Protein AF-A0A4Q3HRL5-F1 (afdb_monomer)

pLDDT: mean 92.84, std 7.6, range [59.31, 98.62]

Mean predicted aligned error: 6.22 Å

Foldseek 3Di:
DVVVVVVVVLVVVLVVLQVLLVVLLVLLQPPPPDPNVVSNVRSVVSNVLSVVQNVCVVVVNHDPSVVVNVVVSVVSVVVVVVDDDDPDAQWDLQQRDDKDWDDDPQKIKIWQQWPWADPDPPDIHTDGDIDMDRNVQFDDKDWDWDDDPDDVDTWIKIWTAGNVGDIGIDGDDDGHHVVDDDDD

Structure (mmCIF, N/CA/C/O backbone):
data_AF-A0A4Q3HRL5-F1
#
_entry.id   AF-A0A4Q3HRL5-F1
#
loop_
_atom_site.group_PDB
_atom_site.id
_atom_site.type_symbol
_atom_site.label_atom_id
_atom_site.label_alt_id
_atom_site.label_comp_id
_atom_site.label_asym_id
_atom_site.label_entity_id
_atom_site.label_seq_id
_atom_site.pdbx_PDB_ins_code
_atom_site.Cartn_x
_atom_site.Cartn_y
_atom_site.Cartn_z
_atom_site.occupancy
_atom_site.B_iso_or_equiv
_atom_site.auth_seq_id
_atom_site.auth_comp_id
_atom_site.auth_asym_id
_atom_site.auth_atom_id
_atom_site.pdbx_PDB_model_num
ATOM 1 N N . MET A 1 1 ? 2.500 18.648 -43.634 1.00 63.16 1 MET A N 1
ATOM 2 C CA . MET A 1 1 ? 1.508 17.914 -42.810 1.00 63.16 1 MET A CA 1
ATOM 3 C C . MET A 1 1 ? 1.923 16.471 -42.494 1.00 63.16 1 MET A C 1
ATOM 5 O O . MET A 1 1 ? 2.157 16.192 -41.327 1.00 63.16 1 MET A O 1
ATOM 9 N N . ARG A 1 2 ? 2.128 15.567 -43.473 1.00 68.12 2 ARG A N 1
ATOM 10 C CA . ARG A 1 2 ? 2.515 14.156 -43.202 1.00 68.12 2 ARG A CA 1
ATOM 11 C C . ARG A 1 2 ? 3.782 13.967 -42.345 1.00 68.12 2 ARG A C 1
ATOM 13 O O . ARG A 1 2 ? 3.772 13.120 -41.462 1.00 68.12 2 ARG A O 1
ATOM 20 N N . ARG A 1 3 ? 4.847 14.752 -42.563 1.00 70.88 3 ARG A N 1
ATOM 21 C CA . ARG A 1 3 ? 6.105 14.654 -41.784 1.00 70.88 3 ARG A CA 1
ATOM 22 C C . ARG A 1 3 ? 5.944 15.070 -40.315 1.00 70.88 3 ARG A C 1
ATOM 24 O O . ARG A 1 3 ? 6.491 14.408 -39.444 1.00 70.88 3 ARG A O 1
ATOM 31 N N . ALA A 1 4 ? 5.147 16.107 -40.046 1.00 68.38 4 ALA A N 1
ATOM 32 C CA . ALA A 1 4 ? 4.846 16.556 -38.685 1.00 68.38 4 ALA A CA 1
ATOM 33 C C . ALA A 1 4 ? 4.028 15.508 -37.912 1.00 68.38 4 ALA A C 1
ATOM 35 O O . ALA A 1 4 ? 4.338 15.210 -36.766 1.00 68.38 4 ALA A O 1
ATOM 36 N N . PHE A 1 5 ? 3.049 14.878 -38.571 1.00 71.50 5 PHE A N 1
ATOM 37 C CA . PHE A 1 5 ? 2.271 13.784 -37.982 1.00 71.50 5 PHE A CA 1
ATOM 38 C C . PHE A 1 5 ? 3.138 12.559 -37.643 1.00 71.50 5 PHE A C 1
ATOM 40 O O . PHE A 1 5 ? 3.020 12.003 -36.558 1.00 71.50 5 PHE A O 1
ATOM 47 N N . HIS A 1 6 ? 4.056 12.170 -38.536 1.00 72.44 6 HIS A N 1
ATOM 48 C CA . HIS A 1 6 ? 4.990 11.068 -38.269 1.00 72.44 6 HIS A CA 1
ATOM 49 C C . HIS A 1 6 ? 5.932 11.374 -37.101 1.00 72.44 6 HIS A C 1
ATOM 51 O O . HIS A 1 6 ? 6.182 10.501 -36.276 1.00 72.44 6 HIS A O 1
ATOM 57 N N . PHE A 1 7 ? 6.435 12.607 -37.016 1.00 76.38 7 PHE A N 1
ATOM 58 C CA . PHE A 1 7 ? 7.296 13.032 -35.916 1.00 76.38 7 PHE A CA 1
ATOM 59 C C . PHE A 1 7 ? 6.556 12.976 -34.573 1.00 76.38 7 PHE A C 1
ATOM 61 O O . PHE A 1 7 ? 7.036 12.334 -33.646 1.00 76.38 7 PHE A O 1
ATOM 68 N N . LEU A 1 8 ? 5.347 13.542 -34.503 1.00 78.56 8 LEU A N 1
ATOM 69 C CA . LEU A 1 8 ? 4.506 13.500 -33.302 1.00 78.56 8 LEU A CA 1
ATOM 70 C C . LEU A 1 8 ? 4.170 12.065 -32.870 1.00 78.56 8 LEU A C 1
ATOM 72 O O . LEU A 1 8 ? 4.250 11.746 -31.685 1.00 78.56 8 LEU A O 1
ATOM 76 N N . ALA A 1 9 ? 3.847 11.184 -33.820 1.00 78.44 9 ALA A N 1
ATOM 77 C CA . ALA A 1 9 ? 3.570 9.779 -33.529 1.00 78.44 9 ALA A CA 1
ATOM 78 C C . ALA A 1 9 ? 4.799 9.053 -32.950 1.00 78.44 9 ALA A C 1
ATOM 80 O O . ALA A 1 9 ? 4.678 8.320 -31.970 1.00 78.44 9 ALA A O 1
ATOM 81 N N . LEU A 1 10 ? 5.992 9.288 -33.508 1.00 83.00 10 LEU A N 1
ATOM 82 C CA . LEU A 1 10 ? 7.240 8.713 -32.995 1.00 83.00 10 LEU A CA 1
ATOM 83 C C . LEU A 1 10 ? 7.589 9.243 -31.599 1.00 83.00 10 LEU A C 1
ATOM 85 O O . LEU A 1 10 ? 8.007 8.463 -30.744 1.00 83.00 10 LEU A O 1
ATOM 89 N N . THR A 1 11 ? 7.370 10.535 -31.344 1.00 86.44 11 THR A N 1
ATOM 90 C CA . THR A 1 11 ? 7.542 11.129 -30.011 1.00 86.44 11 THR A CA 1
ATOM 91 C C . THR A 1 11 ? 6.596 10.495 -28.992 1.00 86.44 11 THR A C 1
ATOM 93 O O . THR A 1 11 ? 7.030 10.144 -27.898 1.00 86.44 11 THR A O 1
ATOM 96 N N . GLY A 1 12 ? 5.328 10.278 -29.352 1.00 88.69 12 GLY A N 1
ATOM 97 C CA . GLY A 1 12 ? 4.366 9.593 -28.487 1.00 88.69 12 GLY A CA 1
ATOM 98 C C . GLY A 1 12 ? 4.799 8.166 -28.142 1.00 88.69 12 GLY A C 1
ATOM 99 O O . GLY A 1 12 ? 4.828 7.796 -26.970 1.00 88.69 12 GLY A O 1
ATOM 100 N N . VAL A 1 13 ? 5.219 7.384 -29.142 1.00 88.31 13 VAL A N 1
ATOM 101 C CA . VAL A 1 13 ? 5.727 6.015 -28.933 1.00 88.31 13 VAL A CA 1
ATOM 102 C C . VAL A 1 13 ? 6.962 6.008 -28.029 1.00 88.31 13 VAL A C 1
ATOM 104 O O . VAL A 1 13 ? 7.056 5.173 -27.131 1.00 88.31 13 VAL A O 1
ATOM 107 N N . PHE A 1 14 ? 7.886 6.953 -28.220 1.00 92.75 14 PHE A N 1
ATOM 108 C CA . PHE A 1 14 ? 9.061 7.101 -27.363 1.00 92.75 14 PHE A CA 1
ATOM 109 C C . PHE A 1 14 ? 8.678 7.357 -25.901 1.00 92.75 14 PHE A C 1
ATOM 111 O O . PHE A 1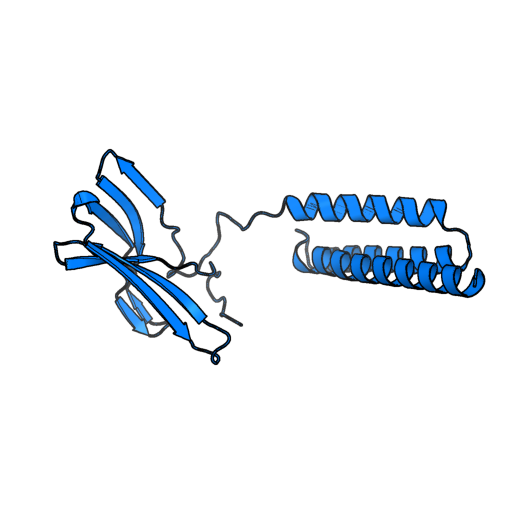 14 ? 9.176 6.665 -25.014 1.00 92.75 14 PHE A O 1
ATOM 118 N N . ILE A 1 15 ? 7.768 8.305 -25.650 1.00 95.06 15 ILE A N 1
ATOM 119 C CA . ILE A 1 15 ? 7.309 8.638 -24.295 1.00 95.06 15 ILE A CA 1
ATOM 120 C C . ILE A 1 15 ? 6.662 7.418 -23.637 1.00 95.06 15 ILE A C 1
ATOM 122 O O . ILE A 1 15 ? 6.969 7.112 -22.488 1.00 95.06 15 ILE A O 1
ATOM 126 N N . VAL A 1 16 ? 5.818 6.683 -24.364 1.00 96.00 16 VAL A N 1
ATOM 127 C CA . VAL A 1 16 ? 5.172 5.473 -23.837 1.00 96.00 16 VAL A CA 1
ATOM 128 C C . VAL A 1 16 ? 6.206 4.414 -23.461 1.00 96.00 16 VAL A C 1
ATOM 130 O O . VAL A 1 16 ? 6.163 3.903 -22.344 1.00 96.00 16 VAL A O 1
ATOM 133 N N . ILE A 1 17 ? 7.165 4.107 -24.343 1.00 96.19 17 ILE A N 1
ATOM 134 C CA . ILE A 1 17 ? 8.214 3.119 -24.042 1.00 96.19 17 ILE A CA 1
ATOM 135 C C . ILE A 1 17 ? 9.037 3.567 -22.832 1.00 96.19 17 ILE A C 1
ATOM 137 O O . ILE A 1 17 ? 9.334 2.742 -21.969 1.00 96.19 17 ILE A O 1
ATOM 141 N N . LEU A 1 18 ? 9.377 4.855 -22.734 1.00 97.06 18 LEU A N 1
ATOM 142 C CA . LEU A 1 18 ? 10.141 5.401 -21.614 1.00 97.06 18 LEU A CA 1
ATOM 143 C C . LEU A 1 18 ? 9.385 5.268 -20.287 1.00 97.06 18 LEU A C 1
ATOM 145 O O . LEU A 1 18 ? 9.947 4.754 -19.322 1.00 97.06 18 LEU A O 1
ATOM 149 N N . LEU A 1 19 ? 8.115 5.681 -20.244 1.00 98.12 19 LEU A N 1
ATOM 150 C CA . LEU A 1 19 ? 7.283 5.603 -19.040 1.00 98.12 19 LEU A CA 1
ATOM 151 C C . LEU A 1 19 ? 7.060 4.155 -18.601 1.00 98.12 19 LEU A C 1
ATOM 153 O O . LEU A 1 19 ? 7.203 3.846 -17.420 1.00 98.12 19 LEU A O 1
ATOM 157 N N . VAL A 1 20 ? 6.772 3.257 -19.546 1.00 98.25 20 VAL A N 1
ATOM 158 C CA . VAL A 1 20 ? 6.599 1.828 -19.258 1.00 98.25 20 VAL A CA 1
ATOM 159 C C . VAL A 1 20 ? 7.907 1.209 -18.770 1.00 98.25 20 VAL A C 1
ATOM 161 O O . VAL A 1 20 ? 7.899 0.478 -17.786 1.00 98.25 20 VAL A O 1
ATOM 164 N N . SER A 1 21 ? 9.040 1.538 -19.397 1.00 98.31 21 SER A N 1
ATOM 165 C CA . SER A 1 21 ? 10.354 1.042 -18.965 1.00 98.31 21 SER A CA 1
ATOM 166 C C . SER A 1 21 ? 10.690 1.514 -17.556 1.00 98.31 21 SER A C 1
ATOM 168 O O . SER A 1 21 ? 11.083 0.704 -16.721 1.00 98.31 21 SER A O 1
ATOM 170 N N . ALA A 1 22 ? 10.484 2.803 -17.271 1.00 98.44 22 ALA A N 1
ATOM 171 C CA . ALA A 1 22 ? 10.710 3.368 -15.948 1.00 98.44 22 ALA A CA 1
ATOM 172 C C . ALA A 1 22 ? 9.821 2.689 -14.898 1.00 98.44 22 ALA A C 1
ATOM 174 O O . ALA A 1 22 ? 10.322 2.219 -13.877 1.00 98.44 22 ALA A O 1
ATOM 175 N N . TRP A 1 23 ? 8.520 2.568 -15.173 1.00 98.62 23 TRP A N 1
ATOM 176 C CA . TRP A 1 23 ? 7.578 1.921 -14.265 1.00 98.62 23 TRP A CA 1
ATOM 177 C C . TRP A 1 23 ? 7.936 0.451 -14.013 1.00 98.62 23 TRP A C 1
ATOM 179 O O . TRP A 1 23 ? 8.029 0.035 -12.860 1.00 98.62 23 TRP A O 1
ATOM 189 N N . SER A 1 24 ? 8.210 -0.331 -15.061 1.00 98.62 24 SER A N 1
ATOM 190 C CA . SER A 1 24 ? 8.551 -1.752 -14.934 1.00 98.62 24 SER A CA 1
ATOM 191 C C . SER A 1 24 ? 9.885 -1.978 -14.225 1.00 98.62 24 SER A C 1
ATOM 193 O O . SER A 1 24 ? 9.976 -2.858 -13.370 1.00 98.62 24 SER A O 1
ATOM 195 N N . SER A 1 25 ? 10.911 -1.173 -14.509 1.00 98.44 25 SER A N 1
ATOM 196 C CA . SER A 1 25 ? 12.190 -1.248 -13.795 1.00 98.44 25 SER A CA 1
ATOM 197 C C . SER A 1 25 ? 12.032 -0.928 -12.308 1.00 98.44 25 SER A C 1
ATOM 199 O O . SER A 1 25 ? 12.570 -1.655 -11.473 1.00 98.44 25 SER A O 1
ATOM 201 N N . LEU A 1 26 ? 11.252 0.100 -11.953 1.00 98.31 26 LEU A N 1
ATOM 202 C CA . LEU A 1 26 ? 10.965 0.431 -10.553 1.00 98.31 26 LEU A CA 1
ATOM 203 C C . LEU A 1 26 ? 10.134 -0.663 -9.870 1.00 98.31 26 LEU A C 1
ATOM 205 O O . LEU A 1 26 ? 10.431 -1.045 -8.737 1.00 98.31 26 LEU A O 1
ATOM 209 N N . ALA A 1 27 ? 9.141 -1.221 -10.563 1.00 97.94 27 ALA A N 1
ATOM 210 C CA . ALA A 1 27 ? 8.343 -2.334 -10.062 1.00 97.94 27 ALA A CA 1
ATOM 211 C C . ALA A 1 27 ? 9.223 -3.542 -9.698 1.00 97.94 27 ALA A C 1
ATOM 213 O O . ALA A 1 27 ? 9.118 -4.082 -8.594 1.00 97.94 27 ALA A O 1
ATOM 214 N N . LEU A 1 28 ? 10.144 -3.919 -10.591 1.00 98.19 28 LEU A N 1
ATOM 215 C CA . LEU A 1 28 ? 11.098 -5.005 -10.365 1.00 98.19 28 LEU A CA 1
ATOM 216 C C . LEU A 1 28 ? 12.082 -4.677 -9.229 1.00 98.19 28 LEU A C 1
ATOM 218 O O . LEU A 1 28 ? 12.322 -5.516 -8.364 1.00 98.19 28 LEU A O 1
ATOM 222 N N . TRP A 1 29 ? 12.605 -3.452 -9.171 1.00 98.06 29 TRP A N 1
ATOM 223 C CA . TRP A 1 29 ? 13.524 -3.026 -8.112 1.00 98.06 29 TRP A CA 1
ATOM 224 C C . TRP A 1 29 ? 12.905 -3.131 -6.708 1.00 98.06 29 TRP A C 1
ATOM 226 O O . TRP A 1 29 ? 13.512 -3.686 -5.788 1.00 98.06 29 TRP A O 1
ATOM 236 N N . TYR A 1 30 ? 11.678 -2.633 -6.536 1.00 95.25 30 TYR A N 1
ATOM 237 C CA . TYR A 1 30 ? 11.054 -2.540 -5.215 1.00 95.25 30 TYR A CA 1
ATOM 238 C C . TYR A 1 30 ? 10.310 -3.806 -4.783 1.00 95.25 30 TYR A C 1
ATOM 240 O O . TYR A 1 30 ? 10.284 -4.109 -3.587 1.00 95.25 30 TYR A O 1
ATOM 248 N N . ARG A 1 31 ? 9.688 -4.541 -5.715 1.00 95.44 31 ARG A N 1
ATOM 249 C CA . ARG A 1 31 ? 8.727 -5.606 -5.373 1.00 95.44 31 ARG A CA 1
ATOM 250 C C . ARG A 1 31 ? 9.147 -7.013 -5.773 1.00 95.44 31 ARG A C 1
ATOM 252 O O . ARG A 1 31 ? 8.546 -7.957 -5.265 1.00 95.44 31 ARG A O 1
ATOM 259 N N . LEU A 1 32 ? 10.160 -7.188 -6.624 1.00 96.12 32 LEU A N 1
ATOM 260 C CA . LEU A 1 32 ? 10.570 -8.526 -7.052 1.00 96.12 32 LEU A CA 1
ATOM 261 C C . LEU A 1 32 ? 11.060 -9.346 -5.841 1.00 96.12 32 LEU A C 1
ATOM 263 O O . LEU A 1 32 ? 11.925 -8.867 -5.103 1.00 96.12 32 LEU A O 1
ATOM 267 N N . PRO A 1 33 ? 10.544 -10.569 -5.603 1.00 93.75 33 PRO A N 1
ATOM 268 C CA . PRO A 1 33 ? 10.824 -11.352 -4.398 1.00 93.75 33 PRO A CA 1
ATOM 269 C C . PRO A 1 33 ? 12.186 -12.065 -4.469 1.00 93.75 33 PRO A C 1
ATOM 271 O O . PRO A 1 33 ? 12.294 -13.266 -4.256 1.00 93.75 33 PRO A O 1
ATOM 274 N N . LEU A 1 34 ? 13.241 -11.316 -4.784 1.00 95.88 34 LEU A N 1
ATOM 275 C CA . LEU A 1 34 ? 14.623 -11.788 -4.872 1.00 95.88 34 LEU A CA 1
ATOM 276 C C . LEU A 1 34 ? 15.549 -10.939 -3.982 1.00 95.88 34 LEU A C 1
ATOM 278 O O . LEU A 1 34 ? 15.133 -9.877 -3.510 1.00 95.88 34 LEU A O 1
ATOM 282 N N . PRO A 1 35 ? 16.801 -11.358 -3.737 1.00 96.75 35 PRO A N 1
ATOM 283 C CA . PRO A 1 35 ? 17.809 -10.514 -3.099 1.00 96.75 35 PRO A CA 1
ATOM 284 C C . PRO A 1 35 ? 18.121 -9.255 -3.920 1.00 96.75 35 PRO A C 1
ATOM 286 O O . PRO A 1 35 ? 17.957 -9.244 -5.142 1.00 96.75 35 PRO A O 1
ATOM 289 N N . LEU A 1 36 ? 18.621 -8.208 -3.257 1.00 96.50 36 LEU A N 1
ATOM 290 C CA . LEU A 1 36 ? 18.880 -6.897 -3.868 1.00 96.50 36 LEU A CA 1
ATOM 291 C C . LEU A 1 36 ? 19.696 -6.955 -5.183 1.00 96.50 36 LEU A C 1
ATOM 293 O O . LEU A 1 36 ? 19.261 -6.325 -6.148 1.00 96.50 36 LEU A O 1
ATOM 297 N N . PRO A 1 37 ? 20.796 -7.735 -5.299 1.00 97.75 37 PRO A N 1
ATOM 298 C CA . PRO A 1 37 ? 21.560 -7.803 -6.549 1.00 97.75 37 PRO A CA 1
ATOM 299 C C . PRO A 1 37 ? 20.739 -8.341 -7.725 1.00 97.75 37 PRO A C 1
ATOM 301 O O . PRO A 1 37 ? 20.819 -7.819 -8.832 1.00 97.75 37 PRO A O 1
ATOM 304 N N . ALA A 1 38 ? 19.896 -9.346 -7.486 1.00 97.56 38 ALA A N 1
ATOM 305 C CA . ALA A 1 38 ? 19.045 -9.903 -8.529 1.00 97.56 38 ALA A CA 1
ATOM 306 C C . ALA A 1 38 ? 17.985 -8.888 -8.982 1.00 97.56 38 ALA A C 1
ATOM 308 O O . ALA A 1 38 ? 17.772 -8.725 -10.182 1.00 97.56 38 ALA A O 1
ATOM 309 N N . ARG A 1 39 ? 17.374 -8.137 -8.052 1.00 98.06 39 ARG A N 1
ATOM 310 C CA . ARG A 1 39 ? 16.434 -7.056 -8.410 1.00 98.06 39 ARG A CA 1
ATOM 311 C C . ARG A 1 39 ? 17.095 -5.993 -9.282 1.00 98.06 39 ARG A C 1
ATOM 313 O O . ARG A 1 39 ? 16.490 -5.560 -10.259 1.00 98.06 39 ARG A O 1
ATOM 320 N N . ALA A 1 40 ? 18.336 -5.621 -8.958 1.00 97.94 40 ALA A N 1
ATOM 321 C CA . ALA A 1 40 ? 19.137 -4.686 -9.746 1.00 97.94 40 ALA A CA 1
ATOM 322 C C . ALA A 1 40 ? 19.293 -5.161 -11.194 1.00 97.94 40 ALA A C 1
ATOM 324 O O . ALA A 1 40 ? 19.026 -4.406 -12.127 1.00 97.94 40 ALA A O 1
ATOM 325 N N . VAL A 1 41 ? 19.669 -6.431 -11.371 1.00 98.38 41 VAL A N 1
ATOM 326 C CA . VAL A 1 41 ? 19.855 -7.045 -12.689 1.00 98.38 41 VAL A CA 1
ATOM 327 C C . VAL A 1 41 ? 18.553 -7.027 -13.486 1.00 98.38 41 VAL A C 1
ATOM 329 O O . VAL A 1 41 ? 18.548 -6.539 -14.611 1.00 98.38 41 VAL A O 1
ATOM 332 N N . PHE A 1 42 ? 17.434 -7.486 -12.919 1.00 98.38 42 PHE A N 1
ATOM 333 C CA . PHE A 1 42 ? 16.151 -7.494 -13.633 1.00 98.38 42 PHE A CA 1
ATOM 334 C C . PHE A 1 42 ? 15.660 -6.085 -13.989 1.00 98.38 42 PHE A C 1
ATOM 336 O O . PHE A 1 42 ? 15.198 -5.865 -15.110 1.00 98.38 42 PHE A O 1
ATOM 343 N N . ALA A 1 43 ? 15.803 -5.118 -13.079 1.00 98.38 43 ALA A N 1
ATOM 344 C CA . ALA A 1 43 ? 15.459 -3.727 -13.354 1.00 98.38 43 ALA A CA 1
ATOM 345 C C . ALA A 1 43 ? 16.320 -3.145 -14.491 1.00 98.38 43 ALA A C 1
ATOM 347 O O . ALA A 1 43 ? 15.782 -2.502 -15.397 1.00 98.38 43 ALA A O 1
ATOM 348 N N . ALA A 1 44 ? 17.630 -3.413 -14.481 1.00 98.38 44 ALA A N 1
ATOM 349 C CA . ALA A 1 44 ? 18.565 -2.968 -15.512 1.00 98.38 44 ALA A CA 1
ATOM 350 C C . ALA A 1 44 ? 18.307 -3.636 -16.870 1.00 98.38 44 ALA A C 1
ATOM 352 O O . ALA A 1 44 ? 18.338 -2.960 -17.896 1.00 98.38 44 ALA A O 1
ATOM 353 N N . LEU A 1 45 ? 18.000 -4.937 -16.891 1.00 98.50 45 LEU A N 1
ATOM 354 C CA . LEU A 1 45 ? 17.646 -5.666 -18.111 1.00 98.50 45 LEU A CA 1
ATOM 355 C C . LEU A 1 45 ? 16.382 -5.095 -18.759 1.00 98.50 45 LEU A C 1
ATOM 357 O O . LEU A 1 45 ? 16.357 -4.899 -19.973 1.00 98.50 45 LEU A O 1
ATOM 361 N N . PHE A 1 46 ? 15.355 -4.773 -17.966 1.00 98.56 46 PHE A N 1
ATOM 362 C CA . PHE A 1 46 ? 14.138 -4.162 -18.501 1.00 98.56 46 PHE A CA 1
ATOM 363 C C . PHE A 1 46 ? 14.400 -2.745 -19.040 1.00 98.56 46 PHE A C 1
ATOM 365 O O . PHE A 1 46 ? 13.930 -2.397 -20.124 1.00 98.56 46 PHE A O 1
ATOM 372 N N . ALA A 1 47 ? 15.218 -1.946 -18.346 1.00 98.38 47 ALA A N 1
ATOM 373 C CA . ALA A 1 47 ? 15.623 -0.625 -18.827 1.00 98.38 47 ALA A CA 1
ATOM 374 C C . ALA A 1 47 ? 16.416 -0.717 -20.143 1.00 98.38 47 ALA A C 1
ATOM 376 O O . ALA A 1 47 ? 16.137 0.015 -21.095 1.00 98.38 47 ALA A O 1
ATOM 377 N N . ALA A 1 48 ? 17.361 -1.659 -20.231 1.00 98.44 48 ALA A N 1
ATOM 378 C CA . ALA A 1 48 ? 18.135 -1.923 -21.441 1.00 98.44 48 ALA A CA 1
ATOM 379 C C . ALA A 1 48 ? 17.241 -2.377 -22.606 1.00 98.44 48 ALA A C 1
ATOM 381 O O . ALA A 1 48 ? 17.436 -1.926 -23.735 1.00 98.44 48 ALA A O 1
ATOM 382 N N . LEU A 1 49 ? 16.221 -3.200 -22.336 1.00 98.31 49 LEU A N 1
ATOM 383 C CA . LEU A 1 49 ? 15.211 -3.590 -23.322 1.00 98.31 49 LEU A CA 1
ATOM 384 C C . LEU A 1 49 ? 14.427 -2.372 -23.841 1.00 98.31 49 LEU A C 1
ATOM 386 O O . LEU A 1 49 ? 14.204 -2.256 -25.049 1.00 98.31 49 LEU A O 1
ATOM 390 N N . GLY A 1 50 ? 14.061 -1.438 -22.961 1.00 97.56 50 GLY A N 1
ATOM 391 C CA . GLY A 1 50 ? 13.436 -0.165 -23.331 1.00 97.56 50 GLY A CA 1
ATOM 392 C C . GLY A 1 50 ? 14.309 0.676 -24.265 1.00 97.56 50 GLY A C 1
ATOM 393 O O . GLY A 1 50 ? 13.867 1.070 -25.347 1.00 97.56 50 GLY A O 1
ATOM 394 N N . VAL A 1 51 ? 15.580 0.882 -23.897 1.00 97.50 51 VAL A N 1
ATOM 395 C CA . VAL A 1 51 ? 16.563 1.612 -24.721 1.00 97.50 51 VAL A CA 1
ATOM 396 C C . VAL A 1 51 ? 16.752 0.935 -26.078 1.00 97.50 51 VAL A C 1
ATOM 398 O O . VAL A 1 51 ? 16.702 1.596 -27.118 1.00 97.50 51 VAL A O 1
ATOM 401 N N . TRP A 1 52 ? 16.918 -0.388 -26.094 1.00 97.31 52 TRP A N 1
ATOM 402 C CA . TRP A 1 52 ? 17.052 -1.160 -27.327 1.00 97.31 52 TRP A CA 1
ATOM 403 C C . TRP A 1 52 ? 15.822 -1.024 -28.233 1.00 97.31 52 TRP A C 1
ATOM 405 O O . TRP A 1 52 ? 15.965 -0.858 -29.449 1.00 97.31 52 TRP A O 1
ATOM 415 N N . THR A 1 53 ? 14.620 -1.025 -27.654 1.00 96.81 53 THR A N 1
ATOM 416 C CA . THR A 1 53 ? 13.362 -0.846 -28.392 1.00 96.81 53 THR A CA 1
ATOM 417 C C . THR A 1 53 ? 13.287 0.547 -29.010 1.00 96.81 53 THR A C 1
ATOM 419 O O . THR A 1 53 ? 13.036 0.665 -30.210 1.00 96.81 53 THR A O 1
ATOM 422 N N . ILE A 1 54 ? 13.598 1.597 -28.243 1.00 94.94 54 ILE A N 1
ATOM 423 C CA . ILE A 1 54 ? 13.651 2.986 -28.729 1.00 94.94 54 ILE A CA 1
ATOM 424 C C . ILE A 1 54 ? 14.619 3.118 -29.907 1.00 94.94 54 ILE A C 1
ATOM 426 O O . ILE A 1 54 ? 14.245 3.600 -30.978 1.00 94.94 54 ILE A O 1
ATOM 430 N N . VAL A 1 55 ? 15.859 2.654 -29.734 1.00 94.81 55 VAL A N 1
ATOM 431 C CA . VAL A 1 55 ? 16.895 2.736 -30.771 1.00 94.81 55 VAL A CA 1
ATOM 432 C C . VAL A 1 55 ? 16.464 1.986 -32.033 1.00 94.81 55 VAL A C 1
ATOM 434 O O . VAL A 1 55 ? 16.701 2.452 -33.149 1.00 94.81 55 VAL A O 1
ATOM 437 N N . SER A 1 56 ? 15.798 0.843 -31.882 1.00 93.88 56 SER A N 1
ATOM 438 C CA . SER A 1 56 ? 15.326 0.046 -33.015 1.00 93.88 56 SER A CA 1
ATOM 439 C C . SER A 1 56 ? 14.155 0.692 -33.760 1.00 93.88 56 SER A C 1
ATOM 441 O O . SER A 1 56 ? 14.110 0.623 -34.990 1.00 93.88 56 SER A O 1
ATOM 443 N N . VAL A 1 57 ? 13.244 1.362 -33.046 1.00 91.19 57 VAL A N 1
ATOM 444 C CA . VAL A 1 57 ? 12.150 2.150 -33.640 1.00 91.19 57 VAL A CA 1
ATOM 445 C C . VAL A 1 57 ? 12.715 3.315 -34.456 1.00 91.19 57 VAL A C 1
ATOM 447 O O . VAL A 1 57 ? 12.321 3.488 -35.609 1.00 91.19 57 VAL A O 1
ATOM 450 N N . ILE A 1 58 ? 13.700 4.045 -33.915 1.00 89.19 58 ILE A N 1
ATOM 451 C CA . ILE A 1 58 ? 14.398 5.136 -34.622 1.00 89.19 58 ILE A CA 1
ATOM 452 C C . ILE A 1 58 ? 15.106 4.614 -35.882 1.00 89.19 58 ILE A C 1
ATOM 454 O O . ILE A 1 58 ? 15.096 5.270 -36.919 1.00 89.19 58 ILE A O 1
ATOM 458 N N . ARG A 1 59 ? 15.677 3.404 -35.830 1.00 90.88 59 ARG A N 1
ATOM 459 C CA . ARG A 1 59 ? 16.320 2.736 -36.978 1.00 90.88 59 ARG A CA 1
ATOM 460 C C . ARG A 1 59 ? 15.344 2.032 -37.929 1.00 90.88 59 ARG A C 1
ATOM 462 O O . ARG A 1 59 ? 15.779 1.236 -38.758 1.00 90.88 59 ARG A O 1
ATOM 469 N N . HIS A 1 60 ? 14.039 2.284 -37.810 1.00 86.75 60 HIS A N 1
ATOM 470 C CA . HIS A 1 60 ? 12.976 1.687 -38.628 1.00 86.75 60 HIS A CA 1
ATOM 471 C C . HIS A 1 60 ? 12.873 0.145 -38.564 1.00 86.75 60 HIS A C 1
ATOM 473 O O . HIS A 1 60 ? 12.206 -0.469 -39.397 1.00 86.75 60 HIS A O 1
ATOM 479 N N . ARG A 1 61 ? 13.460 -0.504 -37.547 1.00 89.69 61 ARG A N 1
ATOM 480 C CA . ARG A 1 61 ? 13.394 -1.959 -37.296 1.00 89.69 61 ARG A CA 1
ATOM 481 C C . ARG A 1 61 ? 12.474 -2.270 -36.113 1.00 89.69 61 ARG A C 1
ATOM 483 O O . ARG A 1 61 ? 12.893 -2.862 -35.127 1.00 89.69 61 ARG A O 1
ATOM 490 N N . TRP A 1 62 ? 11.220 -1.833 -36.192 1.00 86.44 62 TRP A N 1
ATOM 491 C CA . TRP A 1 62 ? 10.339 -1.749 -35.022 1.00 86.44 62 TRP A CA 1
ATOM 492 C C . TRP A 1 62 ? 9.645 -3.064 -34.635 1.00 86.44 62 TRP A C 1
ATOM 494 O O . TRP A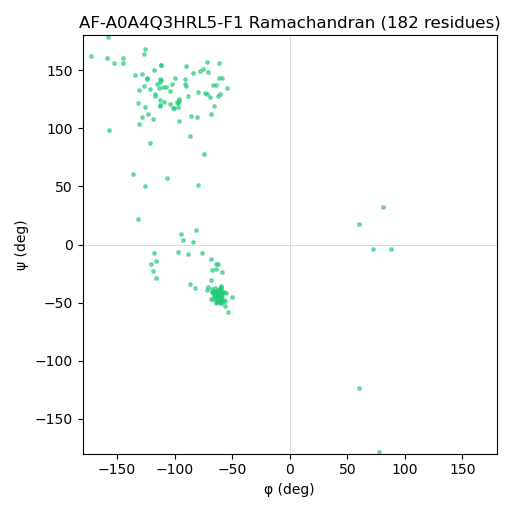 1 62 ? 9.535 -3.341 -33.449 1.00 86.44 62 TRP A O 1
ATOM 504 N N . ARG A 1 63 ? 9.227 -3.896 -35.602 1.0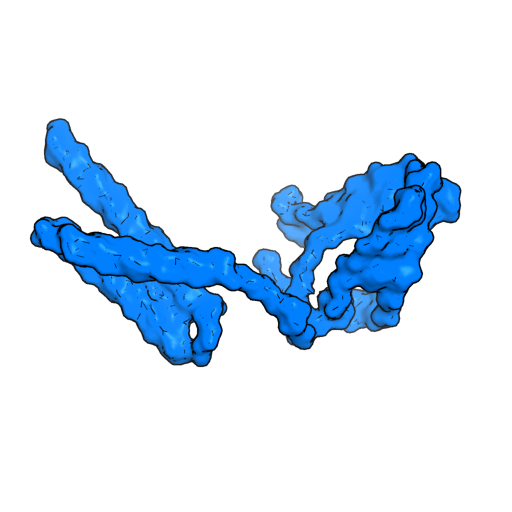0 90.25 63 ARG A N 1
ATOM 505 C CA . ARG A 1 63 ? 8.286 -5.018 -35.375 1.00 90.25 63 ARG A CA 1
ATOM 506 C C . ARG A 1 63 ? 8.702 -5.991 -34.266 1.00 90.25 63 ARG A C 1
ATOM 508 O O . ARG A 1 63 ? 7.943 -6.208 -33.326 1.00 90.25 63 ARG A O 1
ATOM 515 N N . ALA A 1 64 ? 9.889 -6.590 -34.388 1.00 93.50 64 ALA A N 1
ATOM 516 C CA . ALA A 1 64 ? 10.353 -7.582 -33.418 1.00 93.50 64 ALA A CA 1
ATOM 517 C C . ALA A 1 64 ? 10.661 -6.953 -32.042 1.00 93.50 64 ALA A C 1
ATOM 519 O O . ALA A 1 64 ? 10.140 -7.461 -31.051 1.00 93.50 64 ALA A O 1
ATOM 520 N N . PRO A 1 65 ? 11.398 -5.826 -31.947 1.00 93.31 65 PRO A N 1
ATOM 521 C CA . PRO A 1 65 ? 11.658 -5.172 -30.665 1.00 93.31 65 PRO A CA 1
ATOM 522 C C . PRO A 1 65 ? 10.403 -4.740 -29.914 1.00 93.31 65 PRO A C 1
ATOM 524 O O . PRO A 1 65 ? 10.290 -5.017 -28.724 1.00 93.31 65 PRO A O 1
ATOM 527 N N . THR A 1 66 ? 9.427 -4.135 -30.601 1.00 93.75 66 THR A N 1
ATOM 528 C CA . THR A 1 66 ? 8.166 -3.750 -29.955 1.00 93.75 66 THR A CA 1
ATOM 529 C C . THR A 1 66 ? 7.384 -4.970 -29.484 1.00 93.7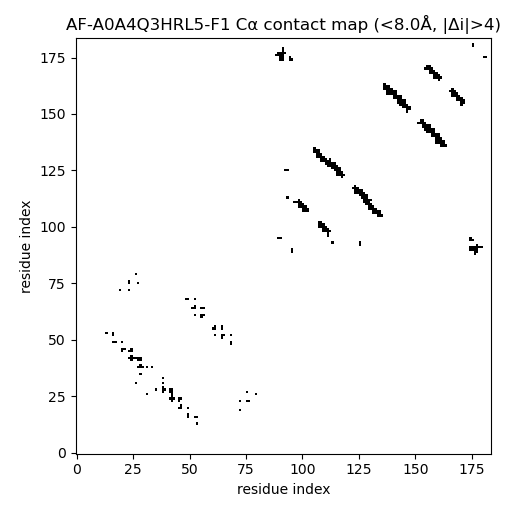5 66 THR A C 1
ATOM 531 O O . THR A 1 66 ? 6.816 -4.929 -28.403 1.00 93.75 66 THR A O 1
ATOM 534 N N . GLY A 1 67 ? 7.398 -6.074 -30.240 1.00 96.12 67 GLY A N 1
ATOM 535 C CA . GLY A 1 67 ? 6.761 -7.325 -29.821 1.00 96.12 67 GLY A CA 1
ATOM 536 C C . GLY A 1 67 ? 7.384 -7.906 -28.549 1.00 96.12 67 GLY A C 1
ATOM 537 O O . GLY A 1 67 ? 6.668 -8.202 -27.596 1.00 96.12 67 GLY A O 1
ATOM 538 N N . VAL A 1 68 ? 8.718 -8.005 -28.499 1.00 97.56 68 VAL A N 1
ATOM 539 C CA . VAL A 1 68 ? 9.445 -8.489 -27.310 1.00 97.56 68 VAL A CA 1
ATOM 540 C C . VAL A 1 68 ? 9.189 -7.581 -26.107 1.00 97.56 68 VAL A C 1
ATOM 542 O O . VAL A 1 68 ? 8.888 -8.078 -25.024 1.00 97.56 68 VAL A O 1
ATOM 545 N N . PHE A 1 69 ? 9.250 -6.261 -26.299 1.00 98.06 69 PHE A N 1
ATOM 546 C CA . PHE A 1 69 ? 8.957 -5.285 -25.251 1.00 98.06 69 PHE A CA 1
ATOM 547 C C . PHE A 1 69 ? 7.531 -5.431 -24.712 1.00 98.06 69 PHE A C 1
ATOM 549 O O . PHE A 1 69 ? 7.338 -5.500 -23.502 1.00 98.06 69 PHE A O 1
ATOM 556 N N . SER A 1 70 ? 6.533 -5.531 -25.594 1.00 97.50 70 SER A N 1
ATOM 557 C CA . SER A 1 70 ? 5.132 -5.695 -25.202 1.00 97.50 70 SER A CA 1
ATOM 558 C C . SER A 1 70 ? 4.889 -6.991 -24.432 1.00 97.50 70 SER A C 1
ATOM 560 O O . SER A 1 70 ? 4.174 -6.967 -23.435 1.00 97.50 70 SER A O 1
ATOM 562 N N . VAL A 1 71 ? 5.503 -8.106 -24.843 1.00 98.38 71 VAL A N 1
ATOM 563 C CA . VAL A 1 71 ? 5.399 -9.382 -24.116 1.00 98.38 71 VAL A CA 1
ATOM 564 C C . VAL A 1 71 ? 6.072 -9.288 -22.747 1.00 98.38 71 VAL A C 1
ATOM 566 O O . VAL A 1 71 ? 5.469 -9.665 -21.745 1.00 98.38 71 VAL A O 1
ATOM 569 N N . ALA A 1 72 ? 7.288 -8.738 -22.675 1.00 98.38 72 ALA A N 1
ATOM 570 C CA . ALA A 1 72 ? 7.990 -8.546 -21.408 1.00 98.38 72 ALA A CA 1
ATOM 571 C C . ALA A 1 72 ? 7.191 -7.646 -20.451 1.00 98.38 72 ALA A C 1
ATOM 573 O O . ALA A 1 72 ? 7.043 -7.969 -19.273 1.00 98.38 72 ALA A O 1
ATOM 574 N N . PHE A 1 73 ? 6.623 -6.551 -20.962 1.00 98.56 73 PHE A N 1
ATOM 575 C CA . PHE A 1 73 ? 5.746 -5.679 -20.190 1.00 98.56 73 PHE A CA 1
ATOM 576 C C . PHE A 1 73 ? 4.490 -6.410 -19.713 1.00 98.56 73 PHE A C 1
ATOM 578 O O . PHE A 1 73 ? 4.156 -6.315 -18.537 1.00 98.56 73 PHE A O 1
ATOM 585 N N . ALA A 1 74 ? 3.829 -7.183 -20.578 1.00 98.56 74 ALA A N 1
ATOM 586 C CA . ALA A 1 74 ? 2.648 -7.955 -20.203 1.00 98.56 74 ALA A CA 1
ATOM 587 C C . ALA A 1 74 ? 2.944 -8.962 -19.078 1.00 98.56 74 ALA A C 1
ATOM 589 O O . ALA A 1 74 ? 2.116 -9.128 -18.183 1.00 98.56 74 ALA A O 1
ATOM 590 N N . ILE A 1 75 ? 4.130 -9.581 -19.070 1.00 98.44 75 ILE A N 1
ATOM 591 C CA . ILE A 1 75 ? 4.577 -10.464 -17.981 1.00 98.44 75 ILE A CA 1
ATOM 592 C C . ILE A 1 75 ? 4.730 -9.679 -16.674 1.00 98.44 75 ILE A C 1
ATOM 594 O O . ILE A 1 75 ? 4.170 -10.082 -15.656 1.00 98.44 75 ILE A O 1
ATOM 598 N N . VAL A 1 76 ? 5.445 -8.546 -16.696 1.00 98.44 76 VAL A N 1
ATOM 599 C CA . VAL A 1 76 ? 5.636 -7.703 -15.500 1.00 98.44 76 VAL A CA 1
ATOM 600 C C . VAL A 1 76 ? 4.299 -7.181 -14.981 1.00 98.44 76 VAL A C 1
ATOM 602 O O . VAL A 1 76 ? 4.060 -7.208 -13.778 1.00 98.44 76 VAL A O 1
ATOM 605 N N . LEU A 1 77 ? 3.413 -6.745 -15.874 1.00 98.31 77 LEU A N 1
ATOM 606 C CA . LEU A 1 77 ? 2.091 -6.237 -15.530 1.00 98.31 77 LEU A CA 1
ATOM 607 C C . LEU A 1 77 ? 1.206 -7.333 -14.923 1.00 98.31 77 LEU A C 1
ATOM 609 O O . LEU A 1 77 ? 0.577 -7.112 -13.892 1.00 98.31 77 LEU A O 1
ATOM 613 N N . SER A 1 78 ? 1.201 -8.528 -15.518 1.00 98.31 78 SER A N 1
ATOM 614 C CA . SER A 1 78 ? 0.453 -9.675 -14.989 1.00 98.31 78 SER A CA 1
ATOM 615 C C . SER A 1 78 ? 0.958 -10.060 -13.602 1.00 98.31 78 SER A C 1
ATOM 617 O O . SER A 1 78 ? 0.160 -10.210 -12.684 1.00 98.31 78 SER A O 1
ATOM 619 N N . TRP A 1 79 ? 2.280 -10.139 -13.416 1.00 97.75 79 TRP A N 1
ATOM 620 C CA . TRP A 1 79 ? 2.884 -10.364 -12.102 1.00 97.75 79 TRP A CA 1
ATOM 621 C C . TRP A 1 79 ? 2.519 -9.257 -11.103 1.00 97.75 79 TRP A C 1
ATOM 623 O O . TRP A 1 79 ? 2.157 -9.561 -9.968 1.00 97.75 79 TRP A O 1
ATOM 633 N N . TRP A 1 80 ? 2.548 -7.988 -11.512 1.00 97.62 80 TRP A N 1
ATOM 634 C CA . TRP A 1 80 ? 2.190 -6.862 -10.648 1.00 97.62 80 TRP A CA 1
ATOM 635 C C . TRP A 1 80 ? 0.772 -6.991 -10.082 1.00 97.62 80 TRP A C 1
ATOM 637 O O . TRP A 1 80 ? 0.567 -6.769 -8.890 1.00 97.62 80 TRP A O 1
ATOM 647 N N . PHE A 1 81 ? -0.192 -7.430 -10.897 1.00 97.00 81 PHE A N 1
ATOM 648 C CA . PHE A 1 81 ? -1.567 -7.676 -10.450 1.00 97.00 81 PHE A CA 1
ATOM 649 C C . PHE A 1 81 ? -1.718 -8.873 -9.495 1.00 97.00 81 PHE A C 1
ATOM 651 O O . PHE A 1 81 ? -2.755 -8.998 -8.850 1.00 97.00 81 PHE A O 1
ATOM 658 N N . THR A 1 82 ? -0.697 -9.726 -9.351 1.00 96.25 82 THR A N 1
ATOM 659 C CA . THR A 1 82 ? -0.687 -10.817 -8.356 1.00 96.25 82 THR A CA 1
ATOM 660 C C . THR A 1 82 ? -0.132 -10.398 -6.994 1.00 96.25 82 THR A C 1
ATOM 662 O O . THR A 1 82 ? -0.201 -11.174 -6.040 1.00 96.25 82 THR A O 1
ATOM 665 N N . LEU A 1 83 ? 0.438 -9.191 -6.872 1.00 94.19 83 LEU A N 1
ATOM 666 C CA . LEU A 1 83 ? 1.033 -8.730 -5.621 1.00 94.19 83 LEU A CA 1
ATOM 667 C C . LEU A 1 83 ? -0.049 -8.499 -4.561 1.00 94.19 83 LEU A C 1
ATOM 669 O O . LEU A 1 83 ? -0.825 -7.550 -4.638 1.00 94.19 83 LEU A O 1
ATOM 673 N N . ALA A 1 84 ? -0.042 -9.337 -3.527 1.00 91.31 84 ALA A N 1
ATOM 674 C CA . ALA A 1 84 ? -0.872 -9.166 -2.344 1.00 91.31 84 ALA A CA 1
ATOM 675 C C . ALA A 1 84 ? -0.058 -8.550 -1.191 1.00 91.31 84 ALA A C 1
ATOM 677 O O . ALA A 1 84 ? 1.125 -8.880 -1.021 1.00 91.31 84 ALA A O 1
ATOM 678 N N . PRO A 1 85 ? -0.659 -7.674 -0.364 1.00 84.81 85 PRO A N 1
ATOM 679 C CA . PRO A 1 85 ? -0.041 -7.289 0.896 1.00 84.81 85 PRO A CA 1
ATOM 680 C C . PRO A 1 85 ? 0.178 -8.544 1.763 1.00 84.81 85 PRO A C 1
ATOM 682 O O . PRO A 1 85 ? -0.659 -9.450 1.749 1.00 84.81 85 PRO A O 1
ATOM 685 N N . PRO A 1 86 ? 1.280 -8.633 2.528 1.00 84.25 86 PRO A N 1
ATOM 686 C CA . PRO A 1 86 ? 1.524 -9.798 3.368 1.00 84.25 86 PRO A CA 1
ATOM 687 C C . PRO A 1 86 ? 0.399 -9.970 4.397 1.00 84.25 86 PRO A C 1
ATOM 689 O O . PRO A 1 86 ? 0.072 -9.033 5.122 1.00 84.25 86 PRO A O 1
ATOM 692 N N . ALA A 1 87 ? -0.172 -11.172 4.493 1.00 83.31 87 ALA A N 1
ATOM 693 C CA . ALA A 1 87 ? -1.157 -11.483 5.533 1.00 83.31 87 ALA A CA 1
ATOM 694 C C . ALA A 1 87 ? -0.490 -11.588 6.919 1.00 83.31 87 ALA A C 1
ATOM 696 O O . ALA A 1 87 ? -1.010 -11.095 7.926 1.00 83.31 87 ALA A O 1
ATOM 697 N N . VAL A 1 88 ? 0.707 -12.183 6.945 1.00 86.44 88 VAL A N 1
ATOM 698 C CA . VAL A 1 88 ? 1.517 -12.434 8.141 1.00 86.44 88 VAL A CA 1
ATOM 699 C C . VAL A 1 88 ? 2.809 -11.626 8.060 1.00 86.44 88 VAL A C 1
ATOM 701 O O . VAL A 1 88 ? 3.443 -11.530 7.009 1.00 86.44 88 VAL A O 1
ATOM 704 N N . GLY A 1 89 ? 3.197 -11.038 9.183 1.00 86.50 89 GLY A N 1
ATOM 705 C CA . GLY A 1 89 ? 4.414 -10.255 9.327 1.00 86.50 89 GLY A CA 1
ATOM 706 C C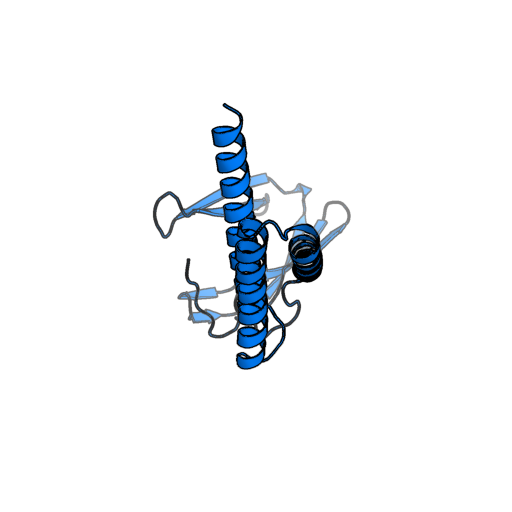 . GLY A 1 89 ? 4.635 -9.893 10.791 1.00 86.50 89 GLY A C 1
ATOM 707 O O . GLY A 1 89 ? 3.704 -9.960 11.593 1.00 86.50 89 GLY A O 1
ATOM 708 N N . ASP A 1 90 ? 5.864 -9.510 11.135 1.00 92.56 90 ASP A N 1
ATOM 709 C CA . ASP A 1 90 ? 6.165 -8.888 12.428 1.00 92.56 90 ASP A CA 1
ATOM 710 C C . ASP A 1 90 ? 5.660 -7.444 12.399 1.00 92.56 90 ASP A C 1
ATOM 712 O O . ASP A 1 90 ? 6.384 -6.496 12.085 1.00 92.56 90 ASP A O 1
ATOM 716 N N . TRP A 1 91 ? 4.350 -7.309 12.571 1.00 93.38 91 TRP A N 1
ATOM 717 C CA . TRP A 1 91 ? 3.652 -6.035 12.570 1.00 93.38 91 TRP A CA 1
ATOM 718 C C . TRP A 1 91 ? 3.895 -5.297 13.879 1.00 93.38 91 TRP A C 1
ATOM 720 O O . TRP A 1 91 ? 4.098 -5.905 14.931 1.00 93.38 91 TRP A O 1
ATOM 730 N N . SER A 1 92 ? 3.855 -3.970 13.810 1.00 92.75 92 SER A N 1
ATOM 731 C CA . SER A 1 92 ? 3.909 -3.161 15.019 1.00 92.75 92 SER A CA 1
ATOM 732 C C . SER A 1 92 ? 2.703 -3.464 15.918 1.00 92.75 92 SER A C 1
ATOM 734 O O . SER A 1 92 ? 1.617 -3.721 15.384 1.00 92.75 92 SER A O 1
ATOM 736 N N . PRO A 1 93 ? 2.864 -3.467 17.255 1.00 92.75 93 PRO A N 1
ATOM 737 C CA . PRO A 1 93 ? 1.835 -3.992 18.145 1.00 92.75 93 PRO A CA 1
ATOM 738 C C . PRO A 1 93 ? 0.473 -3.292 18.047 1.00 92.75 93 PRO A C 1
ATOM 740 O O . PRO A 1 93 ? -0.558 -3.951 18.047 1.00 92.75 93 PRO A O 1
ATOM 743 N N . ASP A 1 94 ? 0.465 -1.980 17.828 1.00 91.69 94 ASP A N 1
ATOM 744 C CA . ASP A 1 94 ? -0.700 -1.119 17.571 1.00 91.69 94 ASP A CA 1
ATOM 745 C C . ASP A 1 94 ? -1.500 -1.440 16.300 1.00 91.69 94 ASP A C 1
ATOM 747 O O . ASP A 1 94 ? -2.650 -1.016 16.173 1.00 91.69 94 ASP A O 1
ATOM 751 N N . VAL A 1 95 ? -0.929 -2.198 15.365 1.00 92.44 95 VAL A N 1
ATOM 752 C CA . VAL A 1 95 ? -1.575 -2.639 14.114 1.00 92.44 95 VAL A CA 1
ATOM 753 C C . VAL A 1 95 ? -1.385 -4.144 13.879 1.00 92.44 95 VAL A C 1
ATOM 755 O O . VAL A 1 95 ? -1.475 -4.651 12.753 1.00 92.44 95 VAL A O 1
ATOM 758 N N . ALA A 1 96 ? -1.110 -4.888 14.954 1.00 92.50 96 ALA A N 1
ATOM 759 C CA . ALA A 1 96 ? -0.810 -6.311 14.880 1.00 92.50 96 ALA A CA 1
ATOM 760 C C . ALA A 1 96 ? -2.023 -7.149 14.468 1.00 92.50 96 ALA A C 1
ATOM 762 O O . ALA A 1 96 ? -1.858 -8.166 13.789 1.00 92.50 96 ALA A O 1
ATOM 763 N N . ARG A 1 97 ? -3.239 -6.714 14.817 1.00 92.12 97 ARG A N 1
ATOM 764 C CA . ARG A 1 97 ? -4.493 -7.397 14.481 1.00 92.12 97 ARG A CA 1
ATOM 765 C C . ARG A 1 97 ? -5.302 -6.573 13.488 1.00 92.12 97 ARG A C 1
ATOM 767 O O . ARG A 1 97 ? -5.362 -5.353 13.590 1.00 92.12 97 ARG A O 1
ATOM 774 N N . GLN A 1 98 ? -5.936 -7.257 12.541 1.00 90.62 98 GLN A N 1
ATOM 775 C CA . GLN A 1 98 ? -7.001 -6.666 11.739 1.00 90.62 98 GLN A CA 1
ATOM 776 C C . GLN A 1 98 ? -8.330 -6.935 12.436 1.00 90.62 98 GLN A C 1
ATOM 778 O O . GLN A 1 98 ? -8.552 -8.040 12.938 1.00 90.62 98 GLN A O 1
ATOM 783 N N . VAL A 1 99 ? -9.198 -5.926 12.465 1.00 93.62 99 VAL A N 1
ATOM 784 C CA . VAL A 1 99 ? -10.560 -6.104 12.957 1.00 93.62 99 VAL A CA 1
ATOM 785 C C . VAL A 1 99 ? -11.323 -7.026 12.006 1.00 93.62 99 VAL A C 1
ATOM 787 O O . VAL A 1 99 ? -11.216 -6.914 10.785 1.00 93.62 99 VAL A O 1
ATOM 790 N N . THR A 1 100 ? -12.085 -7.951 12.571 1.00 95.75 100 THR A N 1
ATOM 791 C CA . THR A 1 100 ? -13.054 -8.783 11.846 1.00 95.75 100 THR A CA 1
ATOM 792 C C . THR A 1 100 ? -14.404 -8.650 12.526 1.00 95.75 100 THR A C 1
ATOM 794 O O . THR A 1 100 ? -14.476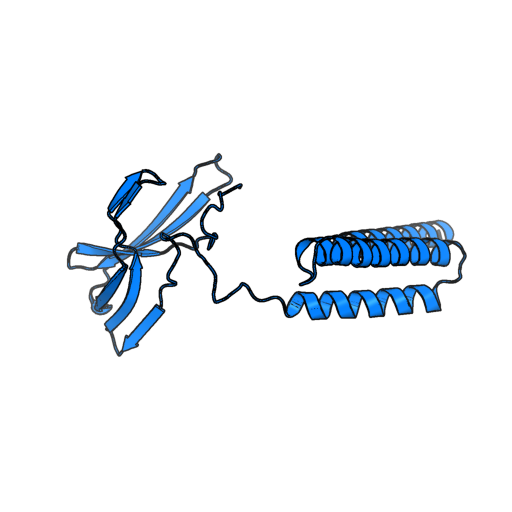 -8.192 13.667 1.00 95.75 100 THR A O 1
ATOM 797 N N . GLY A 1 101 ? -15.482 -9.040 11.860 1.00 96.56 101 GLY A N 1
ATOM 798 C CA . GLY A 1 101 ? -16.790 -8.985 12.486 1.00 96.56 101 GLY A CA 1
ATOM 799 C C . GLY A 1 101 ? -17.809 -9.894 11.839 1.00 96.56 101 GLY A C 1
ATOM 800 O O . GLY A 1 101 ? -17.650 -10.320 10.696 1.00 96.56 101 GLY A O 1
ATOM 801 N N . THR A 1 102 ? -18.853 -10.184 12.601 1.00 98.12 102 THR A N 1
ATOM 802 C CA . THR A 1 102 ? -20.025 -10.935 12.166 1.00 98.12 102 THR A CA 1
ATOM 803 C C . THR A 1 102 ? -21.278 -10.148 12.511 1.00 98.12 102 THR A C 1
ATOM 805 O O . THR A 1 102 ? -21.326 -9.433 13.513 1.00 98.12 102 THR A O 1
ATOM 808 N N . ILE A 1 103 ? -22.297 -10.280 11.668 1.00 98.06 103 ILE A N 1
ATOM 809 C CA . ILE A 1 103 ? -23.625 -9.720 11.910 1.00 98.06 103 ILE A CA 1
ATOM 810 C C . ILE A 1 103 ? -24.597 -10.890 12.009 1.00 98.06 103 ILE A C 1
ATOM 812 O O . ILE A 1 103 ? -24.618 -11.754 11.133 1.00 98.06 103 ILE A O 1
ATOM 816 N N . SER A 1 104 ? -25.380 -10.920 13.084 1.00 97.81 104 SER A N 1
ATOM 817 C CA . SER A 1 104 ? -26.440 -11.901 13.308 1.00 97.81 104 SER A CA 1
ATOM 818 C C . SER A 1 104 ? -27.713 -11.169 13.717 1.00 97.81 104 SER A C 1
ATOM 820 O O . SER A 1 104 ? -27.825 -10.698 14.849 1.00 97.81 104 SER A O 1
ATOM 822 N N . GLY A 1 105 ? -28.666 -11.052 12.789 1.00 97.31 105 GLY A N 1
ATOM 823 C CA . GLY A 1 105 ? -29.823 -10.172 12.964 1.00 97.31 105 GLY A CA 1
ATOM 824 C C . GLY A 1 105 ? -29.368 -8.725 13.149 1.00 97.31 105 GLY A C 1
ATOM 825 O O . GLY A 1 105 ? -28.620 -8.205 12.326 1.00 97.31 105 GLY A O 1
ATOM 826 N N . ASP A 1 106 ? -29.769 -8.113 14.261 1.00 97.44 106 ASP A N 1
ATOM 827 C CA . ASP A 1 106 ? -29.422 -6.731 14.610 1.00 97.44 106 ASP A CA 1
ATOM 828 C C . ASP A 1 106 ? -28.182 -6.626 15.513 1.00 97.44 106 ASP A C 1
ATOM 830 O O . ASP A 1 106 ? -27.877 -5.564 16.043 1.00 97.44 106 ASP A O 1
ATOM 834 N N . THR A 1 107 ? -27.455 -7.722 15.730 1.00 98.06 107 THR A N 1
ATOM 835 C CA . THR A 1 107 ? -26.265 -7.739 16.586 1.00 98.06 107 THR A CA 1
ATOM 836 C C . THR A 1 107 ? -24.993 -7.784 15.746 1.00 98.06 107 THR A C 1
ATOM 838 O O . THR A 1 107 ? -24.774 -8.731 14.987 1.00 98.06 107 THR A O 1
ATOM 841 N N . LEU A 1 108 ? -24.133 -6.777 15.911 1.00 97.69 108 LEU A N 1
ATOM 842 C CA . LEU A 1 108 ? -22.787 -6.719 15.342 1.00 97.69 108 LEU A CA 1
ATOM 843 C C . LEU A 1 108 ? -21.767 -7.151 16.395 1.00 97.69 108 LEU A C 1
ATOM 845 O O . LEU A 1 108 ? -21.650 -6.504 17.430 1.00 97.69 108 LEU A O 1
ATOM 849 N N . THR A 1 109 ? -20.963 -8.173 16.111 1.00 98.38 109 THR A N 1
ATOM 850 C CA . THR A 1 109 ? -19.817 -8.549 16.951 1.00 98.38 109 THR A CA 1
ATOM 851 C C . THR A 1 109 ? -18.522 -8.283 16.201 1.00 98.38 109 THR A C 1
ATOM 853 O O . THR A 1 109 ? -18.280 -8.862 15.147 1.00 98.38 109 THR A O 1
ATOM 856 N N . LEU A 1 110 ? -17.673 -7.422 16.758 1.00 98.00 110 LEU A N 1
ATOM 857 C CA . LEU A 1 110 ? -16.344 -7.099 16.249 1.00 98.00 110 LEU A CA 1
ATOM 858 C C . LEU A 1 110 ? -15.272 -7.785 17.093 1.00 98.00 110 LEU A C 1
ATOM 860 O O . LEU A 1 110 ? -15.270 -7.668 18.316 1.00 98.00 110 LEU A O 1
ATOM 864 N N . ASN A 1 111 ? -14.317 -8.443 16.443 1.00 97.81 111 ASN A N 1
ATOM 865 C CA . ASN A 1 111 ? -13.141 -9.045 17.063 1.00 97.81 111 ASN A CA 1
ATOM 866 C C . ASN A 1 111 ? -11.887 -8.264 16.676 1.00 97.81 111 ASN A C 1
ATOM 868 O O . ASN A 1 111 ? -11.685 -7.951 15.503 1.00 97.81 111 ASN A O 1
ATOM 872 N N . GLY A 1 112 ? -11.015 -8.001 17.649 1.00 95.75 112 GLY A N 1
ATOM 873 C CA . GLY A 1 112 ? -9.791 -7.234 17.412 1.00 95.75 112 GLY A CA 1
ATOM 874 C C . GLY A 1 112 ? -10.033 -5.727 17.399 1.00 95.75 112 GLY A C 1
ATOM 875 O O . GLY A 1 112 ? -9.345 -5.004 16.685 1.00 95.75 112 GLY A O 1
ATOM 876 N N . VAL A 1 113 ? -10.996 -5.248 18.191 1.00 96.44 113 VAL A N 1
ATOM 877 C CA . VAL A 1 113 ? -11.181 -3.815 18.435 1.00 96.44 113 VAL A CA 1
ATOM 878 C C . VAL A 1 113 ? -10.003 -3.305 19.264 1.00 96.44 113 VAL A C 1
ATOM 880 O O . VAL A 1 113 ? -9.688 -3.868 20.316 1.00 96.44 113 VAL A O 1
ATOM 883 N N . ARG A 1 114 ? -9.342 -2.252 18.780 1.00 95.62 114 ARG A N 1
ATOM 884 C CA . ARG A 1 114 ? -8.196 -1.617 19.440 1.00 95.62 114 ARG A CA 1
ATOM 885 C C . ARG A 1 114 ? -8.689 -0.672 20.536 1.00 95.62 114 ARG A C 1
ATOM 887 O O . ARG A 1 114 ? -9.240 0.374 20.221 1.00 95.62 114 ARG A O 1
ATOM 894 N N . ASP A 1 115 ? -8.479 -1.034 21.799 1.00 95.50 115 ASP A N 1
ATOM 895 C CA . ASP A 1 115 ? -8.910 -0.258 22.976 1.00 95.50 115 ASP A CA 1
ATOM 896 C C . ASP A 1 115 ? -7.724 0.024 23.913 1.00 95.50 115 ASP A C 1
ATOM 898 O O . ASP A 1 115 ? -7.721 -0.319 25.097 1.00 95.50 115 ASP A O 1
ATOM 902 N N . PHE A 1 116 ? -6.648 0.544 23.318 1.00 96.00 116 PHE A N 1
ATOM 903 C CA . PHE A 1 116 ? -5.346 0.725 23.956 1.00 96.00 116 PHE A CA 1
ATOM 904 C C . PHE A 1 116 ? -5.338 1.951 24.867 1.00 96.00 116 PHE A C 1
ATOM 906 O O . PHE A 1 116 ? -5.970 2.965 24.574 1.00 96.00 116 PHE A O 1
ATOM 913 N N . THR A 1 117 ? -4.540 1.893 25.931 1.00 97.06 117 THR A N 1
ATOM 914 C CA . THR A 1 117 ? -4.265 3.062 26.776 1.00 97.06 117 THR A CA 1
ATOM 915 C C . THR A 1 117 ? -2.965 3.713 26.328 1.00 97.06 117 THR A C 1
ATOM 917 O O . THR A 1 117 ? -1.888 3.174 26.585 1.00 97.06 117 THR A O 1
ATOM 920 N N . TRP A 1 118 ? -3.071 4.859 25.660 1.00 95.25 118 TRP A N 1
ATOM 921 C CA . TRP A 1 118 ? -1.937 5.608 25.119 1.00 95.25 118 TRP A CA 1
ATOM 922 C C . TRP A 1 118 ? -1.390 6.616 26.133 1.00 95.25 118 TRP A C 1
ATOM 924 O O . TRP A 1 118 ? -2.154 7.326 26.784 1.00 95.25 118 TRP A O 1
ATOM 934 N N . ARG A 1 119 ? -0.062 6.682 26.250 1.00 96.69 119 ARG A N 1
ATOM 935 C CA . ARG A 1 119 ? 0.686 7.715 26.990 1.00 96.69 119 ARG A CA 1
ATOM 936 C C . ARG A 1 119 ? 1.568 8.541 26.048 1.00 96.69 119 ARG A C 1
ATOM 938 O O . ARG A 1 119 ? 1.797 9.717 26.306 1.00 96.69 119 ARG A O 1
ATOM 945 N N . SER A 1 120 ? 2.016 7.941 24.945 1.00 91.94 120 SER A N 1
ATOM 946 C CA . SER A 1 120 ? 2.613 8.591 23.773 1.00 91.94 120 SER A CA 1
ATOM 947 C C . SER A 1 120 ? 2.492 7.679 22.543 1.00 91.94 120 SER A C 1
ATOM 949 O O . SER A 1 120 ? 2.031 6.544 22.662 1.00 91.94 120 SER A O 1
ATOM 951 N N . ASP A 1 121 ? 2.967 8.124 21.377 1.00 84.88 121 ASP A N 1
ATOM 952 C CA . ASP A 1 121 ? 2.970 7.332 20.132 1.00 84.88 121 ASP A CA 1
ATOM 953 C C . ASP A 1 121 ? 3.749 6.008 20.246 1.00 84.88 121 ASP A C 1
ATOM 955 O O . ASP A 1 121 ? 3.516 5.058 19.493 1.00 84.88 121 ASP A O 1
ATOM 959 N N . THR A 1 122 ? 4.689 5.933 21.192 1.00 88.50 122 THR A N 1
ATOM 960 C CA . THR A 1 122 ? 5.543 4.761 21.422 1.00 88.50 122 THR A CA 1
ATOM 961 C C . THR A 1 122 ? 5.367 4.131 22.802 1.00 88.50 122 THR A C 1
ATOM 963 O O . THR A 1 122 ? 5.937 3.071 23.043 1.00 88.50 122 THR A O 1
ATOM 966 N N . ASP A 1 123 ? 4.605 4.757 23.702 1.00 93.75 123 ASP A N 1
ATOM 967 C CA . ASP A 1 123 ? 4.278 4.222 25.024 1.00 93.75 123 ASP A CA 1
ATOM 968 C C . ASP A 1 123 ? 2.766 4.041 25.161 1.00 93.75 123 ASP A C 1
ATOM 970 O O . ASP A 1 123 ? 1.996 4.996 25.288 1.00 93.75 123 ASP A O 1
ATOM 974 N N . TYR A 1 124 ? 2.341 2.784 25.141 1.00 95.69 124 TYR A N 1
ATOM 975 C CA . TYR A 1 124 ? 0.946 2.405 25.265 1.00 95.69 124 TYR A CA 1
ATOM 976 C C . TYR A 1 124 ? 0.811 1.009 25.861 1.00 95.69 124 TYR A C 1
ATOM 978 O O . TYR A 1 124 ? 1.715 0.177 25.791 1.00 95.69 124 TYR A O 1
ATOM 986 N N . THR A 1 125 ? -0.342 0.750 26.466 1.00 97.38 125 THR A N 1
ATOM 987 C CA . THR A 1 125 ? -0.718 -0.585 26.932 1.00 97.38 125 THR A CA 1
ATOM 988 C C . THR A 1 125 ? -1.666 -1.205 25.920 1.00 97.38 125 THR A C 1
ATOM 990 O O . THR A 1 125 ? -2.757 -0.679 25.682 1.00 97.38 125 THR A O 1
ATOM 993 N N . GLU A 1 126 ? -1.243 -2.318 25.321 1.00 96.12 126 GLU A N 1
ATOM 994 C CA . GLU A 1 126 ? -2.066 -3.070 24.379 1.00 96.12 126 GLU A CA 1
ATOM 995 C C . GLU A 1 126 ? -3.306 -3.651 25.059 1.00 96.12 126 GLU A C 1
ATOM 997 O O . GLU A 1 126 ? -3.235 -4.223 26.146 1.00 96.12 126 GLU A O 1
ATOM 1002 N N . ASN A 1 127 ? -4.444 -3.553 24.378 1.00 96.44 127 ASN A N 1
ATOM 1003 C CA . ASN A 1 127 ? -5.704 -4.128 24.822 1.00 96.44 127 ASN A CA 1
ATOM 1004 C C . ASN A 1 127 ? -6.638 -4.335 23.622 1.00 96.44 127 ASN A C 1
ATOM 1006 O O . ASN A 1 127 ? -7.270 -3.408 23.112 1.00 96.44 127 ASN A O 1
ATOM 1010 N N . TRP A 1 128 ? -6.674 -5.571 23.134 1.00 97.12 128 TRP A N 1
ATOM 1011 C CA . TRP A 1 128 ? -7.499 -5.984 22.004 1.00 97.12 128 TRP A CA 1
ATOM 1012 C C . TRP A 1 128 ? -8.784 -6.625 22.513 1.00 97.12 128 TRP A C 1
ATOM 1014 O O . TRP A 1 128 ? -8.725 -7.634 23.214 1.00 97.12 128 TRP A O 1
ATOM 1024 N N . LYS A 1 129 ? -9.938 -6.078 22.130 1.00 97.00 129 LYS A N 1
ATOM 1025 C CA . LYS A 1 129 ? -11.245 -6.531 22.617 1.00 97.00 129 LYS A CA 1
ATOM 1026 C C . LYS A 1 129 ? -12.086 -7.196 21.534 1.00 97.00 129 LYS A C 1
ATOM 1028 O O . LYS A 1 129 ? -11.961 -6.895 20.344 1.00 97.00 129 LYS A O 1
ATOM 1033 N N . THR A 1 130 ? -12.987 -8.060 21.984 1.00 98.00 130 THR A N 1
ATOM 1034 C CA . THR A 1 130 ? -14.208 -8.401 21.255 1.00 98.00 130 THR A CA 1
ATOM 1035 C C . THR A 1 130 ? -15.327 -7.531 21.814 1.00 98.00 130 THR A C 1
ATOM 1037 O O . THR A 1 130 ? -15.517 -7.501 23.029 1.00 98.00 130 THR A O 1
ATOM 1040 N N . LYS A 1 131 ? -16.021 -6.784 20.955 1.00 97.25 131 LYS A N 1
ATOM 1041 C CA . LYS A 1 131 ? -17.145 -5.921 21.342 1.00 97.25 131 LYS A CA 1
ATOM 1042 C C . LYS A 1 131 ? -18.381 -6.293 20.540 1.00 97.25 131 LYS A C 1
ATOM 1044 O O . LYS A 1 131 ? -18.273 -6.604 19.356 1.00 97.25 131 LYS A O 1
ATOM 1049 N N . THR A 1 132 ? -19.533 -6.246 21.191 1.00 97.88 132 THR A N 1
ATOM 1050 C CA . THR A 1 132 ? -20.827 -6.545 20.583 1.00 97.88 132 THR A CA 1
ATOM 1051 C C . THR A 1 132 ? -21.729 -5.332 20.726 1.00 97.88 132 THR A C 1
ATOM 1053 O O . THR A 1 132 ? -21.810 -4.766 21.809 1.00 97.88 132 THR A O 1
ATOM 1056 N N . TYR A 1 133 ? -22.397 -4.964 19.640 1.00 97.75 133 TYR A N 1
ATOM 1057 C CA . TYR A 1 133 ? -23.242 -3.785 19.533 1.00 97.75 133 TYR A CA 1
ATOM 1058 C C . TYR A 1 133 ? -24.632 -4.183 19.031 1.00 97.75 133 TYR A C 1
ATOM 1060 O O . TYR A 1 133 ? -24.747 -4.967 18.084 1.00 97.75 133 TYR A O 1
ATOM 1068 N N . ASP A 1 134 ? -25.678 -3.627 19.642 1.00 97.88 134 ASP A N 1
ATOM 1069 C CA . ASP A 1 134 ? -27.049 -3.712 19.129 1.00 97.88 134 ASP A CA 1
ATOM 1070 C C . ASP A 1 134 ? -27.284 -2.579 18.125 1.00 97.88 134 ASP A C 1
ATOM 1072 O O . ASP A 1 134 ? -27.361 -1.404 18.489 1.00 97.88 134 ASP A O 1
ATOM 1076 N N . LEU A 1 135 ? -27.417 -2.933 16.850 1.00 97.50 135 LEU A N 1
ATOM 1077 C CA . LEU A 1 135 ? -27.602 -1.994 15.750 1.00 97.50 135 LEU A CA 1
ATOM 1078 C C . LEU A 1 135 ? -28.920 -1.215 15.850 1.00 97.50 135 LEU A C 1
ATOM 1080 O O . LEU A 1 135 ? -29.001 -0.122 15.295 1.00 97.50 135 LEU A O 1
ATOM 1084 N N . LYS A 1 136 ? -29.925 -1.700 16.598 1.00 98.00 136 LYS A N 1
ATOM 1085 C CA . LYS A 1 136 ? -31.159 -0.930 16.863 1.00 98.00 136 LYS A CA 1
ATOM 1086 C C . LYS A 1 136 ? -30.923 0.284 17.741 1.00 98.00 136 LYS A C 1
ATOM 1088 O O . LYS A 1 136 ? -31.730 1.209 17.735 1.00 98.00 136 LYS A O 1
ATOM 1093 N N . THR A 1 137 ? -29.841 0.266 18.510 1.00 98.00 137 THR A N 1
ATOM 1094 C CA . THR A 1 137 ? -29.475 1.359 19.406 1.00 98.00 137 THR A CA 1
ATOM 1095 C C . THR A 1 137 ? -28.532 2.357 18.746 1.00 98.00 137 THR A C 1
ATOM 1097 O O . THR A 1 137 ? -28.103 3.290 19.411 1.00 98.00 137 THR A O 1
ATOM 1100 N N . LEU A 1 138 ? -28.206 2.203 17.455 1.00 97.75 138 LEU A N 1
ATOM 1101 C CA . LEU A 1 138 ? -27.386 3.165 16.723 1.00 97.75 138 LEU A CA 1
ATOM 1102 C C . LEU A 1 138 ? -28.133 4.501 16.587 1.00 97.75 138 LEU A C 1
ATOM 1104 O O . LEU A 1 138 ? -29.201 4.568 15.982 1.00 97.75 138 LEU A O 1
ATOM 1108 N N . THR A 1 139 ? -27.555 5.569 17.130 1.00 98.19 139 THR A N 1
ATOM 1109 C CA . THR A 1 139 ? -28.188 6.894 17.211 1.00 98.19 139 THR A CA 1
ATOM 1110 C C . THR A 1 139 ? -27.436 7.987 16.466 1.00 98.19 139 THR A C 1
ATOM 1112 O O . THR A 1 139 ? -28.051 8.989 16.108 1.00 98.19 139 THR A O 1
ATOM 1115 N N . SER A 1 140 ? -26.131 7.830 16.228 1.00 98.19 140 SER A N 1
ATOM 1116 C CA . SER A 1 140 ? -25.336 8.839 15.521 1.00 98.19 140 SER A CA 1
ATOM 1117 C C . SER A 1 140 ? -24.258 8.236 14.630 1.00 98.19 140 SER A C 1
ATOM 1119 O O . SER A 1 140 ? -23.779 7.118 14.841 1.00 98.19 140 SER A O 1
ATOM 1121 N N . VAL A 1 141 ? -23.870 9.028 13.631 1.00 98.00 141 VAL A N 1
ATOM 1122 C CA . VAL A 1 141 ? -22.667 8.824 12.830 1.00 98.00 141 VAL A CA 1
ATOM 1123 C C . VAL A 1 141 ? -21.936 10.156 12.763 1.00 98.00 141 VAL A C 1
ATOM 1125 O O . VAL A 1 141 ? -22.492 11.142 12.282 1.00 98.00 141 VAL A O 1
ATOM 1128 N N . ASP A 1 142 ? -20.692 10.168 13.222 1.00 97.31 142 ASP A N 1
ATOM 1129 C CA . ASP A 1 142 ? -19.838 11.349 13.267 1.00 97.31 142 ASP A CA 1
ATOM 1130 C C . ASP A 1 142 ? -18.660 11.175 12.304 1.00 97.31 142 ASP A C 1
ATOM 1132 O O . ASP A 1 142 ? -18.022 10.120 12.269 1.00 97.31 142 ASP A O 1
ATOM 1136 N N . LEU A 1 143 ? -18.355 12.213 11.523 1.00 96.31 143 LEU A N 1
ATOM 1137 C CA . LEU A 1 143 ? -17.209 12.251 10.614 1.00 96.31 143 LEU A CA 1
ATOM 1138 C C . LEU A 1 143 ? -16.156 13.217 11.158 1.00 96.31 143 LEU A C 1
ATOM 1140 O O . LEU A 1 143 ? -16.423 14.407 11.322 1.00 96.31 143 LEU A O 1
ATOM 1144 N N . PHE A 1 144 ? -14.940 12.718 11.365 1.00 93.81 144 PHE A N 1
ATOM 1145 C CA . PHE A 1 144 ? -13.795 13.505 11.812 1.00 93.81 144 PHE A CA 1
ATOM 1146 C C . PHE A 1 144 ? -12.748 13.585 10.709 1.00 93.81 144 PHE A C 1
ATOM 1148 O O . PHE A 1 144 ? -12.482 12.603 10.013 1.00 93.81 144 PHE A O 1
ATOM 1155 N N . MET A 1 145 ? -12.110 14.749 10.597 1.00 93.50 145 MET A N 1
ATOM 1156 C CA . MET A 1 145 ? -10.940 14.935 9.751 1.00 93.50 145 ME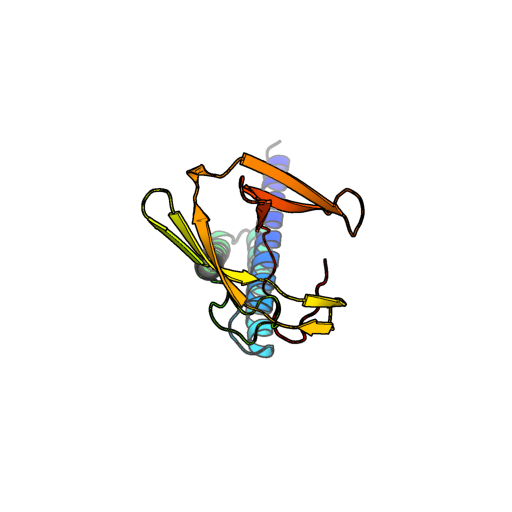T A CA 1
ATOM 1157 C C . MET A 1 145 ? -9.779 15.446 10.596 1.00 93.50 145 MET A C 1
ATOM 1159 O O . MET A 1 145 ? -9.818 16.565 11.105 1.00 93.50 145 MET A O 1
ATOM 1163 N N . SER A 1 146 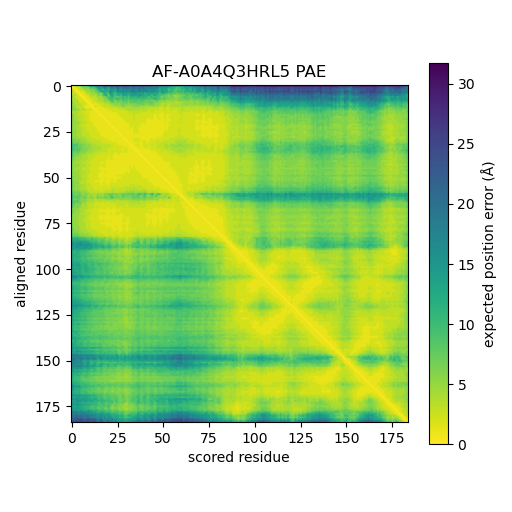? -8.758 14.609 10.761 1.00 89.62 146 SER A N 1
ATOM 1164 C CA . SER A 1 146 ? -7.534 14.956 11.483 1.00 89.62 146 SER A CA 1
ATOM 1165 C C . SER A 1 146 ? -6.460 15.402 10.496 1.00 89.62 146 SER A C 1
ATOM 1167 O O . SER A 1 146 ? -6.125 14.654 9.581 1.00 89.62 146 SER A O 1
ATOM 1169 N N . TYR A 1 147 ? -5.918 16.607 10.666 1.00 89.94 147 TYR A N 1
ATOM 1170 C CA . TYR A 1 147 ? -4.880 17.167 9.797 1.00 89.94 147 TYR A CA 1
ATOM 1171 C C . TYR A 1 147 ? -3.572 17.301 10.573 1.00 89.94 147 TYR A C 1
ATOM 1173 O O . TYR A 1 147 ? -3.538 17.967 11.606 1.00 89.94 147 TYR A O 1
ATOM 1181 N N . TRP A 1 148 ? -2.489 16.707 10.067 1.00 82.25 148 TRP A N 1
ATOM 1182 C CA . TRP A 1 148 ? -1.165 16.771 10.713 1.00 82.25 148 TRP A CA 1
ATOM 1183 C C . TRP A 1 148 ? -0.078 17.394 9.834 1.00 82.25 148 TRP A C 1
ATOM 1185 O O . TRP A 1 148 ? 0.962 17.796 10.347 1.00 82.25 148 TRP A O 1
ATOM 1195 N N . SER A 1 149 ? -0.294 17.504 8.519 1.00 82.19 149 SER A N 1
ATOM 1196 C CA . SER A 1 149 ? 0.677 18.096 7.589 1.00 82.19 149 SER A CA 1
ATOM 1197 C C . SER A 1 149 ? -0.015 19.037 6.598 1.00 82.19 149 SER A C 1
ATOM 1199 O O . SER A 1 149 ? -0.032 18.839 5.386 1.00 82.19 149 SER A O 1
ATOM 1201 N N . GLY A 1 150 ? -0.647 20.075 7.151 1.00 83.12 150 GLY A N 1
ATOM 1202 C CA . GLY A 1 150 ? -1.390 21.075 6.386 1.00 83.12 150 GLY A CA 1
ATOM 1203 C C . GLY A 1 150 ? -2.781 20.610 5.924 1.00 83.12 150 GLY A C 1
ATOM 1204 O O . GLY A 1 150 ? -3.212 19.498 6.228 1.00 83.12 150 GLY A O 1
ATOM 1205 N N . PRO A 1 151 ? -3.510 21.463 5.184 1.00 87.50 151 PRO A N 1
ATOM 1206 C CA . PRO A 1 151 ? -4.924 21.243 4.862 1.00 87.50 151 PRO A CA 1
ATOM 1207 C C . PRO A 1 151 ? -5.169 20.198 3.761 1.00 87.50 151 PRO A C 1
ATOM 1209 O O . PRO A 1 151 ? -6.316 19.863 3.488 1.00 87.50 151 PRO A O 1
ATOM 1212 N N . LEU A 1 152 ? -4.117 19.695 3.105 1.00 87.06 152 LEU A N 1
ATOM 1213 C CA . LEU A 1 152 ? -4.226 18.728 2.004 1.00 87.06 152 LEU A CA 1
ATOM 1214 C C . LEU A 1 152 ? -4.020 17.271 2.453 1.00 87.06 152 LEU A C 1
ATOM 1216 O O . LEU A 1 152 ? -4.209 16.359 1.653 1.00 87.06 152 LEU A O 1
ATOM 1220 N N . MET A 1 153 ? -3.637 17.046 3.715 1.00 83.56 153 MET A N 1
ATOM 1221 C CA . MET A 1 153 ? -3.382 15.719 4.282 1.00 83.56 153 MET A CA 1
ATOM 1222 C C . MET A 1 153 ? -4.298 15.497 5.486 1.00 83.56 153 MET A C 1
ATOM 1224 O O . MET A 1 153 ? -3.944 15.824 6.619 1.00 83.56 153 MET A O 1
ATOM 1228 N N . GLY A 1 154 ? -5.501 14.992 5.205 1.00 88.62 154 GLY A N 1
ATOM 1229 C CA . GLY A 1 154 ? -6.522 14.679 6.200 1.00 88.62 154 GLY A CA 1
ATOM 1230 C C . GLY A 1 154 ? -6.683 13.172 6.399 1.00 88.62 154 GLY A C 1
ATOM 1231 O O . GLY A 1 154 ? -6.749 12.412 5.433 1.00 88.62 154 GLY A O 1
ATOM 1232 N N . HIS A 1 155 ? -6.763 12.740 7.653 1.00 91.25 155 HIS A N 1
ATOM 1233 C CA . HIS A 1 155 ? -7.073 11.373 8.044 1.00 91.25 155 HIS A CA 1
ATOM 1234 C C . HIS A 1 155 ? -8.531 11.352 8.452 1.00 91.25 155 HIS A C 1
ATOM 1236 O O . HIS A 1 155 ? -8.944 12.052 9.380 1.00 91.25 155 HIS A O 1
ATOM 1242 N N . MET A 1 156 ? -9.299 10.571 7.706 1.00 93.12 156 MET A N 1
ATOM 1243 C CA . MET A 1 156 ? -10.732 10.459 7.875 1.00 93.12 156 MET A CA 1
ATOM 1244 C C . MET A 1 156 ? -11.040 9.370 8.897 1.00 93.12 156 MET A C 1
ATOM 1246 O O . MET A 1 156 ? -10.604 8.229 8.738 1.00 93.12 156 MET A O 1
ATOM 1250 N N . LEU A 1 157 ? -11.839 9.712 9.903 1.00 95.44 157 LEU A N 1
ATOM 1251 C CA . LEU A 1 157 ? -12.393 8.754 10.850 1.00 95.44 157 LEU A CA 1
ATOM 1252 C C . LEU A 1 157 ? -13.911 8.867 10.849 1.00 95.44 157 LEU A C 1
ATOM 1254 O O . LEU A 1 157 ? -14.456 9.967 10.772 1.00 95.44 157 LEU A O 1
ATOM 1258 N N . VAL A 1 158 ? -14.583 7.732 10.988 1.00 97.25 158 VAL A N 1
ATOM 1259 C CA . VAL A 1 158 ? -16.031 7.671 11.190 1.00 97.25 158 VAL A CA 1
ATOM 1260 C C . VAL A 1 158 ? -16.289 7.041 12.549 1.00 97.25 158 VAL A C 1
ATOM 1262 O O . VAL A 1 158 ? -15.736 5.984 12.840 1.00 97.25 158 VAL A O 1
ATOM 1265 N N . SER A 1 159 ? -17.107 7.672 13.383 1.00 97.56 159 SER A N 1
ATOM 1266 C CA . SER A 1 159 ? -17.558 7.105 14.654 1.00 97.56 159 SER A CA 1
ATOM 1267 C C . SER A 1 159 ? -19.046 6.809 14.600 1.00 97.56 159 SER A C 1
ATOM 1269 O O . SER A 1 159 ? -19.818 7.594 14.061 1.00 97.56 159 SER A O 1
ATOM 1271 N N . PHE A 1 160 ? -19.440 5.678 15.169 1.00 98.00 160 PHE A N 1
ATOM 1272 C CA . PHE A 1 160 ? -20.827 5.252 15.298 1.00 98.00 160 PHE A CA 1
ATOM 1273 C C . PHE A 1 160 ? -21.196 5.278 16.777 1.00 98.00 160 PHE A C 1
ATOM 1275 O O . PHE A 1 160 ? -20.548 4.587 17.568 1.00 98.00 160 PHE A O 1
ATOM 1282 N N . GLY A 1 161 ? -22.187 6.091 17.143 1.00 98.12 161 GLY A N 1
ATOM 1283 C CA . GLY A 1 161 ? -22.646 6.261 18.521 1.00 98.12 161 GLY A CA 1
ATOM 1284 C C . GLY A 1 161 ? -23.943 5.507 18.793 1.00 98.12 161 GLY A C 1
ATOM 1285 O O . GLY A 1 161 ? -24.862 5.523 17.972 1.00 98.12 161 GLY A O 1
ATOM 1286 N N . PHE A 1 162 ? -24.018 4.863 19.955 1.00 98.38 162 PHE A N 1
ATOM 1287 C CA . PHE A 1 162 ? -25.158 4.064 20.398 1.00 98.38 162 PHE A CA 1
ATOM 1288 C C . PHE A 1 162 ? -25.871 4.719 21.588 1.00 98.38 162 PHE A C 1
ATOM 1290 O O . PHE A 1 162 ? -25.266 5.448 22.376 1.00 98.38 162 PHE A O 1
ATOM 1297 N N . SER A 1 163 ? -27.161 4.427 21.771 1.00 98.06 163 SER A N 1
ATOM 1298 C CA . SER A 1 163 ? -28.007 5.065 22.790 1.00 98.06 163 SER A CA 1
ATOM 1299 C C . SER A 1 163 ? -27.569 4.785 24.233 1.00 98.06 163 SER A C 1
ATOM 1301 O O . SER A 1 163 ? -27.994 5.484 25.148 1.00 98.06 163 SER A O 1
ATOM 1303 N N . ASN A 1 164 ? -26.735 3.765 24.454 1.00 96.19 164 ASN A N 1
ATOM 1304 C CA . ASN A 1 164 ? -26.130 3.443 25.750 1.00 96.19 164 ASN A CA 1
ATOM 1305 C C . ASN A 1 164 ? -24.850 4.258 26.047 1.00 96.19 164 ASN A C 1
ATOM 1307 O O . ASN A 1 164 ? -24.218 4.045 27.081 1.00 96.19 164 ASN A O 1
ATOM 1311 N N . GLY A 1 165 ? -24.462 5.174 25.153 1.00 96.44 165 GLY A N 1
ATOM 1312 C CA . GLY A 1 165 ? -23.260 6.001 25.259 1.00 96.44 165 GLY A CA 1
ATOM 1313 C C . GLY A 1 165 ? -21.998 5.364 24.670 1.00 96.44 165 GLY A C 1
ATOM 1314 O O . GLY A 1 165 ? -20.951 6.015 24.628 1.00 96.44 165 GLY A O 1
ATOM 1315 N N . GLU A 1 166 ? -22.057 4.118 24.192 1.00 96.38 166 GLU A N 1
ATOM 1316 C CA . GLU A 1 166 ? -20.921 3.493 23.520 1.00 96.38 166 GLU A CA 1
ATOM 1317 C C . GLU A 1 166 ? -20.676 4.100 22.141 1.00 96.38 166 GLU A C 1
ATOM 1319 O O . GLU A 1 166 ? -21.596 4.520 21.444 1.00 96.38 166 GLU A O 1
ATOM 1324 N N . HIS A 1 167 ? -19.405 4.113 21.744 1.00 96.69 167 HIS A N 1
ATOM 1325 C CA . HIS A 1 167 ? -18.978 4.548 20.423 1.00 96.69 167 HIS A CA 1
ATOM 1326 C C . HIS A 1 167 ? -17.976 3.550 19.846 1.00 96.69 167 HIS A C 1
ATOM 1328 O O . HIS A 1 167 ? -17.161 2.965 20.572 1.00 96.69 167 HIS A O 1
ATOM 1334 N N . VAL A 1 168 ? -18.011 3.369 18.529 1.00 96.81 168 VAL A N 1
ATOM 1335 C CA . VAL A 1 168 ? -16.965 2.661 17.788 1.00 96.81 168 VAL A CA 1
ATOM 1336 C C . VAL A 1 168 ? -16.452 3.542 16.662 1.00 96.81 168 VAL A C 1
ATOM 1338 O O . VAL A 1 168 ? -17.197 3.914 15.760 1.00 96.81 168 VAL A O 1
ATOM 1341 N N . ALA A 1 169 ? -15.165 3.873 16.731 1.00 96.00 169 ALA A N 1
ATOM 1342 C CA . ALA A 1 169 ? -14.472 4.609 15.688 1.00 96.00 169 ALA A CA 1
ATOM 1343 C C . ALA A 1 169 ? -13.834 3.645 14.682 1.00 96.00 169 ALA A C 1
ATOM 1345 O O . ALA A 1 169 ? -13.293 2.598 15.048 1.00 96.00 169 ALA A O 1
ATOM 1346 N N . TRP A 1 170 ? -13.871 4.032 13.414 1.00 94.50 170 TRP A N 1
ATOM 1347 C CA . TRP A 1 170 ? -13.279 3.318 12.300 1.00 94.50 170 TRP A CA 1
ATOM 1348 C C . TRP A 1 170 ? -12.438 4.269 11.452 1.00 94.50 170 TRP A C 1
ATOM 1350 O O . TRP A 1 170 ? -12.881 5.360 11.085 1.00 94.50 170 TRP A O 1
ATOM 1360 N N . SER A 1 171 ? -11.227 3.830 11.124 1.00 92.06 171 SER A N 1
ATOM 1361 C CA . SER A 1 171 ? -10.327 4.493 10.187 1.00 92.06 171 SER A CA 1
ATOM 1362 C C . SER A 1 171 ? -9.529 3.458 9.392 1.00 92.06 171 SER A C 1
ATOM 1364 O O . SER A 1 171 ? -9.416 2.292 9.787 1.00 92.06 171 SER A O 1
ATOM 1366 N N . VAL A 1 172 ? -8.988 3.877 8.245 1.00 88.69 172 VAL A N 1
ATOM 1367 C CA . VAL A 1 172 ? -8.102 3.047 7.420 1.00 88.69 172 VAL A CA 1
ATOM 1368 C C . VAL A 1 172 ? -6.662 3.403 7.739 1.00 88.69 172 VAL A C 1
ATOM 1370 O O . VAL A 1 172 ? -6.230 4.526 7.495 1.00 88.69 172 VAL A O 1
ATOM 1373 N N . GLU A 1 173 ? -5.913 2.422 8.232 1.00 87.50 173 GLU A N 1
ATOM 1374 C CA . GLU A 1 173 ? -4.535 2.614 8.679 1.00 87.50 173 GLU A CA 1
ATOM 1375 C C . GLU A 1 173 ? -3.536 1.790 7.872 1.00 87.50 173 GLU A C 1
ATOM 1377 O O . GLU A 1 173 ? -3.820 0.676 7.418 1.00 87.50 173 GLU A O 1
ATOM 1382 N N . VAL A 1 174 ? -2.313 2.312 7.750 1.00 87.31 174 VAL A N 1
ATOM 1383 C CA . VAL A 1 174 ? -1.190 1.543 7.212 1.00 87.31 174 VAL A CA 1
ATOM 1384 C C . VAL A 1 174 ? -0.739 0.488 8.224 1.00 87.31 174 VAL A C 1
ATOM 1386 O O . VAL A 1 174 ? -0.452 0.775 9.386 1.00 87.31 174 VAL A O 1
ATOM 1389 N N . ARG A 1 175 ? -0.610 -0.765 7.777 1.00 89.31 175 ARG A N 1
ATOM 1390 C CA . ARG A 1 175 ? -0.077 -1.848 8.612 1.00 89.31 175 ARG A CA 1
ATOM 1391 C C . ARG A 1 175 ? 1.448 -1.882 8.520 1.00 89.31 175 ARG A C 1
ATOM 1393 O O . ARG A 1 175 ? 2.023 -2.477 7.609 1.00 89.31 175 ARG A O 1
ATOM 1400 N N . ARG A 1 176 ? 2.111 -1.199 9.451 1.00 90.38 176 ARG A N 1
ATOM 1401 C CA . ARG A 1 176 ? 3.577 -1.093 9.510 1.00 90.38 176 ARG A CA 1
ATOM 1402 C C . ARG A 1 176 ? 4.225 -2.287 10.211 1.00 90.38 176 ARG A C 1
ATOM 1404 O O . ARG A 1 176 ? 3.666 -2.855 11.150 1.00 90.38 176 ARG A O 1
ATOM 1411 N N . LYS A 1 177 ? 5.431 -2.653 9.769 1.00 91.00 177 LYS A N 1
ATOM 1412 C CA . LYS A 1 177 ? 6.277 -3.636 10.466 1.00 91.00 177 LYS A CA 1
ATOM 1413 C C . LYS A 1 177 ? 6.839 -3.043 11.760 1.00 91.00 177 LYS A C 1
ATOM 1415 O O . LYS A 1 177 ? 6.964 -1.823 11.875 1.00 91.00 177 LYS A O 1
ATOM 1420 N N . ARG A 1 178 ? 7.207 -3.897 12.714 1.00 90.44 178 ARG A N 1
ATOM 1421 C CA . ARG A 1 178 ? 7.913 -3.508 13.938 1.00 90.44 178 ARG A CA 1
ATOM 1422 C C . ARG A 1 178 ? 9.192 -2.741 13.587 1.00 90.44 178 ARG A C 1
ATOM 1424 O O . ARG A 1 178 ? 9.911 -3.114 12.664 1.00 90.44 178 ARG A O 1
ATOM 1431 N N . GLY A 1 179 ? 9.432 -1.631 14.285 1.00 87.44 179 GLY A N 1
ATOM 1432 C CA . GLY A 1 179 ? 10.539 -0.710 13.992 1.00 87.44 179 GLY A CA 1
ATOM 1433 C C . GLY A 1 179 ? 10.361 0.132 12.720 1.00 87.44 179 GLY A C 1
ATOM 1434 O O . GLY A 1 179 ? 11.190 0.992 12.443 1.00 87.44 179 GLY A O 1
ATOM 1435 N N . GLY A 1 180 ? 9.288 -0.078 11.949 1.00 81.62 180 GLY A N 1
ATOM 1436 C CA . GLY A 1 180 ? 8.947 0.761 10.807 1.00 81.62 180 GLY A CA 1
ATOM 1437 C C . GLY A 1 180 ? 8.407 2.116 11.259 1.00 81.62 180 GLY A C 1
ATOM 1438 O O . GLY A 1 180 ? 7.494 2.176 12.089 1.00 81.62 180 GLY A O 1
ATOM 1439 N N . ALA A 1 181 ? 8.959 3.183 10.685 1.00 76.44 181 ALA A N 1
ATOM 1440 C CA . ALA A 1 181 ? 8.478 4.548 10.853 1.00 76.44 181 ALA A CA 1
ATOM 1441 C C . ALA A 1 181 ? 7.443 4.903 9.779 1.00 76.44 181 ALA A C 1
ATOM 1443 O O . ALA A 1 181 ? 7.451 4.351 8.675 1.00 76.44 181 ALA A O 1
ATOM 1444 N N . PHE A 1 182 ? 6.564 5.843 10.110 1.00 70.69 182 PHE A N 1
ATOM 1445 C CA . PHE A 1 182 ? 5.727 6.506 9.123 1.00 70.69 182 PHE A CA 1
ATOM 1446 C C . PHE A 1 182 ? 6.548 7.594 8.420 1.00 70.69 182 PHE A C 1
ATOM 1448 O O . PHE A 1 182 ? 7.208 8.394 9.079 1.00 70.69 182 PHE A O 1
ATOM 1455 N N . SER A 1 183 ? 6.505 7.614 7.090 1.00 64.44 183 SER A N 1
ATOM 1456 C CA . SER A 1 183 ? 6.969 8.734 6.271 1.00 64.44 183 SER A CA 1
ATOM 1457 C C . SER A 1 183 ? 5.817 9.067 5.324 1.00 64.44 183 SER A C 1
ATOM 1459 O O . SER A 1 183 ? 5.512 8.213 4.486 1.00 64.44 183 SER A O 1
ATOM 1461 N N . PRO A 1 184 ? 5.139 10.214 5.504 1.00 59.31 184 PRO A N 1
ATOM 1462 C CA . PRO A 1 184 ? 4.105 10.667 4.584 1.00 59.31 184 PRO A CA 1
ATOM 1463 C C . PRO A 1 184 ? 4.646 10.904 3.169 1.00 59.31 184 PRO A C 1
ATOM 1465 O O . PRO A 1 184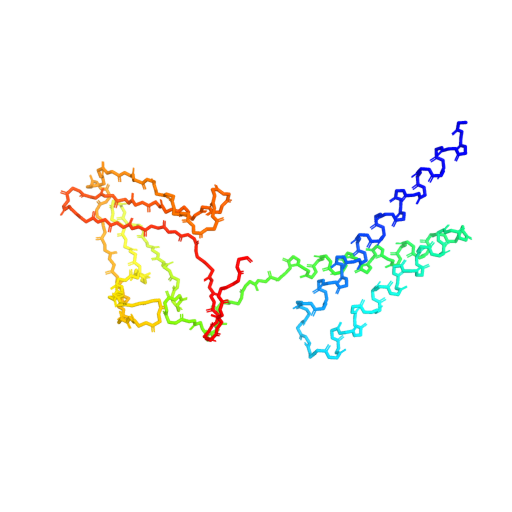 ? 5.870 11.149 3.029 1.00 59.31 184 PRO A O 1
#

Nearest PDB structures (foldseek):
  3fm2-assembly1_A  TM=3.850E-01  e=7.588E-01  Trichormus variabilis ATCC 29413

Solvent-accessible surface area (backbone atoms only — not comparable to full-atom values): 10784 Å² total; per-residue (Å²): 109,73,68,60,53,53,50,52,51,51,52,51,53,48,51,51,47,50,54,52,22,53,52,51,18,50,48,32,53,75,64,46,97,58,60,72,71,58,17,50,50,55,17,49,53,42,38,51,50,34,53,52,31,50,55,28,45,76,68,73,52,36,71,65,44,51,50,54,50,51,52,53,48,51,52,53,52,55,52,57,75,66,68,67,81,76,92,73,74,71,37,25,79,97,50,58,60,73,68,46,72,51,74,60,90,58,36,40,38,36,38,43,43,83,64,56,53,74,81,49,102,88,43,63,47,88,38,74,37,73,50,74,46,60,58,84,40,58,71,46,79,46,82,48,74,50,64,86,70,57,97,88,41,67,49,61,34,40,32,41,31,30,76,87,74,48,72,50,77,49,67,88,76,84,79,45,42,56,95,57,77,91,77,136

Secondary structure (DSSP, 8-state):
-HHHHHHHHHHHHHHHHHHHHHHHHHHHHHH-SS-HHHHHHHHHHHHHHHHHHHHHHHTT--HHHHHHHHHHHHHHHHHHHT-PPPSS--B-GGGSS--EEEEETTEEEEEEEE--EESSSS-EE--EEEEEEEGGGEEEEEEEEEESSSTT-EEEEEEEEETTS-EEEEE----PBTTPPP--

Sequence (184 aa):
MRRAFHFLALTGVFIVILLVSAWSSLALWYRLPLPLPARAVFAALFAALGVWTIVSVIRHRWRAPTGVFSVAFAIVLSWWFTLAPPAVGDWSPDVARQVTGTISGDTLTLNGVRDFTWRSDTDYTENWKTKTYDLKTLTSVDLFMSYWSGPLMGHMLVSFGFSNGEHVAWSVEVRRKRGGAFSP

Radius of gyration: 25.49 Å; Cα contacts (8 Å, |Δi|>4): 204; chains: 1; bounding box: 53×34×70 Å